Protein AF-A0A545U2F7-F1 (afdb_monomer_lite)

Radius of gyration: 35.13 Å; chains: 1; bounding box: 88×63×93 Å

Foldseek 3Di:
DDDDDPDPPVVVVVVVVVVVPPDDPDPPDDDDDPDPPDDDDDDDDDPDDDDDDDDDDDDDDDDDDDDDDDDDDDDPDDPPPPPDDPVRVVVVVVVVCVVVVLVVCCVPAVEDEPVRLVVLVVVLVVLVVVLVVLVVVQVVDPDRDPVSVVVSVVSVVSNVVSVVVSVVVVVCVVVVSYYYPPDDD

Organism: NCBI:txid2591009

Structure (mmCIF, N/CA/C/O backbone):
data_AF-A0A545U2F7-F1
#
_entry.id   AF-A0A545U2F7-F1
#
loop_
_atom_site.group_PDB
_atom_site.id
_atom_site.type_symbol
_atom_site.label_atom_id
_atom_site.label_alt_id
_atom_site.label_comp_id
_atom_site.label_asym_id
_atom_site.label_entity_id
_atom_site.label_seq_id
_atom_site.pdbx_PDB_ins_code
_atom_site.Cartn_x
_atom_site.Cartn_y
_atom_site.Cartn_z
_atom_site.occupancy
_atom_site.B_iso_or_equiv
_atom_site.auth_seq_id
_atom_site.auth_comp_id
_atom_site.auth_asym_id
_atom_site.auth_atom_id
_atom_site.pdbx_PDB_model_num
ATOM 1 N N . MET A 1 1 ? -18.295 43.039 35.539 1.00 46.03 1 MET A N 1
ATOM 2 C CA . MET A 1 1 ? -19.654 42.455 35.558 1.00 46.03 1 MET A CA 1
ATOM 3 C C . MET A 1 1 ? -20.269 42.624 34.179 1.00 46.03 1 MET A C 1
ATOM 5 O O . MET A 1 1 ? -20.512 43.750 33.770 1.00 46.03 1 MET A O 1
ATOM 9 N N . SER A 1 2 ? -20.468 41.530 33.448 1.00 42.94 2 SER A N 1
ATOM 10 C CA . SER A 1 2 ? -21.382 41.450 32.301 1.00 42.94 2 SER A CA 1
ATOM 11 C C . SER A 1 2 ? -21.862 40.001 32.222 1.00 42.94 2 SER A C 1
ATOM 13 O O . SER A 1 2 ? -21.061 39.094 32.008 1.00 42.94 2 SER A O 1
ATOM 15 N N . LEU A 1 3 ? -23.143 39.808 32.539 1.00 48.59 3 LEU A N 1
ATOM 16 C CA . LEU A 1 3 ? -23.887 38.553 32.440 1.00 48.59 3 LEU A CA 1
ATOM 17 C C . LEU A 1 3 ? -24.177 38.276 30.959 1.00 48.59 3 LEU A C 1
ATOM 19 O O . LEU A 1 3 ? -24.671 39.161 30.267 1.00 48.59 3 LEU A O 1
ATOM 23 N N . ILE A 1 4 ? -23.918 37.054 30.495 1.00 49.19 4 ILE A N 1
ATOM 24 C CA . ILE A 1 4 ? -24.448 36.539 29.227 1.00 49.19 4 ILE A CA 1
ATOM 25 C C . ILE A 1 4 ? -25.631 35.638 29.593 1.00 49.19 4 ILE A C 1
ATOM 27 O O . ILE A 1 4 ? -25.473 34.687 30.359 1.00 49.19 4 ILE A O 1
ATOM 31 N N . GLU A 1 5 ? -26.823 35.993 29.114 1.00 57.25 5 GLU A N 1
ATOM 32 C CA . GLU A 1 5 ? -28.083 35.323 29.443 1.00 57.25 5 GLU A CA 1
ATOM 33 C C . GLU A 1 5 ? -28.218 33.919 28.814 1.00 57.25 5 GLU A C 1
ATOM 35 O O . GLU A 1 5 ? -27.857 33.722 27.652 1.00 57.25 5 GLU A O 1
ATOM 40 N N . PRO A 1 6 ? -28.817 32.939 29.520 1.00 53.41 6 PRO A N 1
ATOM 41 C CA . PRO A 1 6 ? -29.020 31.573 29.032 1.00 53.41 6 PRO A CA 1
ATOM 42 C C . PRO A 1 6 ? -30.336 31.411 28.236 1.00 53.41 6 PRO A C 1
ATOM 44 O O . PRO A 1 6 ? -31.155 30.545 28.545 1.00 53.41 6 PRO A O 1
ATOM 47 N N . GLY A 1 7 ? -30.560 32.247 27.215 1.00 54.09 7 GLY A N 1
ATOM 48 C CA . GLY A 1 7 ? -31.805 32.257 26.425 1.00 54.09 7 GLY A CA 1
ATOM 49 C C . GLY A 1 7 ? -31.771 31.537 25.065 1.00 54.09 7 GLY A C 1
ATOM 50 O O . GLY A 1 7 ? -32.823 31.193 24.533 1.00 54.09 7 GLY A O 1
ATOM 51 N N . ASP A 1 8 ? -30.594 31.276 24.489 1.00 58.88 8 ASP A N 1
ATOM 52 C CA . ASP A 1 8 ? -30.484 31.072 23.028 1.00 58.88 8 ASP A CA 1
ATOM 53 C C . ASP A 1 8 ? -30.465 29.592 22.566 1.00 58.88 8 ASP A C 1
ATOM 55 O O . ASP A 1 8 ? -30.839 29.241 21.446 1.00 58.88 8 ASP A O 1
ATOM 59 N N . LEU A 1 9 ? -30.127 28.645 23.448 1.00 52.28 9 LEU A N 1
ATOM 60 C CA . LEU A 1 9 ? -29.943 27.244 23.029 1.00 52.28 9 LEU A CA 1
ATOM 61 C C . LEU A 1 9 ? -31.263 26.535 22.662 1.00 52.28 9 LEU A C 1
ATOM 63 O O . LEU A 1 9 ? -31.301 25.621 21.838 1.00 52.28 9 LEU A O 1
ATOM 67 N N . ASN A 1 10 ? -32.377 26.968 23.256 1.00 55.88 10 ASN A N 1
ATOM 68 C CA . ASN A 1 10 ? -33.683 26.341 23.045 1.00 55.88 10 ASN A CA 1
ATOM 69 C C . ASN A 1 10 ? -34.378 26.821 21.758 1.00 55.88 10 ASN A C 1
ATOM 71 O O . ASN A 1 10 ? -35.313 26.168 21.286 1.00 55.88 10 ASN A O 1
ATOM 75 N N . GLN A 1 11 ? -33.928 27.938 21.177 1.00 55.88 11 GLN A N 1
ATOM 76 C CA . GLN A 1 11 ? -34.474 28.475 19.931 1.00 55.88 11 GLN A CA 1
ATOM 77 C C . GLN A 1 11 ? -33.815 27.809 18.710 1.00 55.88 11 GLN A C 1
ATOM 79 O O . GLN A 1 11 ? -34.518 27.427 17.770 1.00 55.88 11 GLN A O 1
ATOM 84 N N . GLN A 1 12 ? -32.511 27.510 18.785 1.00 54.81 12 GLN A N 1
ATOM 85 C CA . GLN A 1 12 ? -31.786 26.749 17.753 1.00 54.81 12 GLN A CA 1
ATOM 86 C C . GLN A 1 12 ? -32.232 25.276 17.651 1.00 54.81 12 GLN A C 1
ATOM 88 O O . GLN A 1 12 ? -32.263 24.698 16.566 1.00 54.81 12 GLN A O 1
ATOM 93 N N . LEU A 1 13 ? -32.678 24.662 18.753 1.00 53.06 13 LEU A N 1
ATOM 94 C CA . LEU A 1 13 ? -33.212 23.291 18.725 1.00 53.06 13 LEU A CA 1
ATOM 95 C C . LEU 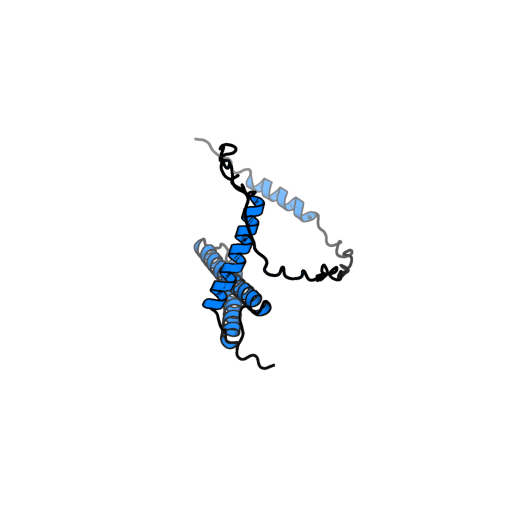A 1 13 ? -34.624 23.196 18.121 1.00 53.06 13 LEU A C 1
ATOM 97 O O . LEU A 1 13 ? -35.032 22.128 17.651 1.00 53.06 13 LEU A O 1
ATOM 101 N N . ARG A 1 14 ? -35.380 24.302 18.095 1.00 54.44 14 ARG A N 1
ATOM 102 C CA . ARG A 1 14 ? -36.703 24.350 17.450 1.00 54.44 14 ARG A CA 1
ATOM 103 C C . ARG A 1 14 ? -36.601 24.561 15.939 1.00 54.44 14 ARG A C 1
ATOM 105 O O . ARG A 1 14 ? -37.410 23.980 15.217 1.00 54.44 14 ARG A O 1
ATOM 112 N N . SER A 1 15 ? -35.597 25.293 15.449 1.00 55.06 15 SER A N 1
ATOM 113 C CA . SER A 1 15 ? -35.381 25.478 14.005 1.00 55.06 15 SER A CA 1
ATOM 114 C C . SER A 1 15 ? -34.921 24.186 13.315 1.00 55.06 15 SER A C 1
ATOM 116 O O . SER A 1 15 ? -35.469 23.835 12.268 1.00 55.06 15 SER A O 1
ATOM 118 N N . ALA A 1 16 ? -34.042 23.397 13.946 1.00 50.72 16 ALA A N 1
ATOM 119 C CA . ALA A 1 16 ? -33.573 22.111 13.409 1.00 50.72 16 ALA A CA 1
ATOM 120 C C . ALA A 1 16 ? -34.688 21.050 13.282 1.00 50.72 16 ALA A C 1
ATOM 122 O O . ALA A 1 16 ? -34.688 20.235 12.360 1.00 50.72 16 ALA A O 1
ATOM 123 N N . ARG A 1 17 ? -35.694 21.087 14.167 1.00 52.03 17 ARG A N 1
ATOM 124 C CA . ARG A 1 17 ? -36.859 20.184 14.103 1.00 52.03 17 ARG A CA 1
ATOM 125 C C . ARG A 1 17 ? -37.862 20.543 13.003 1.00 52.03 17 ARG A C 1
ATOM 127 O O . ARG A 1 17 ? -38.692 19.700 12.668 1.00 52.03 17 ARG A O 1
ATOM 134 N N . SER A 1 18 ? -37.795 21.751 12.440 1.00 47.56 18 SER A N 1
ATOM 135 C CA . SER A 1 18 ? -38.681 22.166 11.342 1.00 47.56 18 SER A CA 1
ATOM 136 C C . SER A 1 18 ? -38.221 21.653 9.972 1.00 47.56 18 SER A C 1
ATOM 138 O O . SER A 1 18 ? -39.062 21.350 9.132 1.00 47.56 18 SER A O 1
ATOM 140 N N . TRP A 1 19 ? -36.912 21.444 9.777 1.00 46.75 19 TRP A N 1
ATOM 141 C CA . TRP A 1 19 ? -36.352 20.916 8.524 1.00 46.75 19 TRP A CA 1
ATOM 142 C C . TRP A 1 19 ? -36.600 19.410 8.334 1.00 46.75 19 TRP A C 1
ATOM 144 O O . TRP A 1 19 ? -36.765 18.940 7.213 1.00 46.75 19 TRP A O 1
ATOM 154 N N . LEU A 1 20 ? -36.705 18.640 9.424 1.00 49.16 20 LEU A N 1
ATOM 155 C CA . LEU A 1 20 ? -36.850 17.177 9.367 1.00 49.16 20 LEU A CA 1
ATOM 156 C C . LEU A 1 20 ? -38.293 16.687 9.110 1.00 49.16 20 LEU A C 1
ATOM 158 O O . LEU A 1 20 ? -38.543 15.486 9.105 1.00 49.16 20 LEU A O 1
ATOM 162 N N . LYS A 1 21 ? -39.262 17.590 8.912 1.00 50.56 21 LYS A N 1
ATOM 163 C CA . LYS A 1 21 ? -40.661 17.229 8.610 1.00 50.56 21 LYS A CA 1
ATOM 164 C C . LYS A 1 21 ? -41.027 17.310 7.122 1.00 50.56 21 LYS A C 1
ATOM 166 O O . LYS A 1 21 ? -42.179 17.044 6.794 1.00 50.56 21 LYS A O 1
ATOM 171 N N . GLN A 1 22 ? -40.089 17.652 6.233 1.00 48.25 22 GLN A N 1
ATOM 172 C CA . GLN A 1 22 ? -40.388 17.889 4.811 1.00 48.25 22 GLN A CA 1
ATOM 173 C C . GLN A 1 22 ? -39.989 16.776 3.832 1.00 48.25 22 GLN A C 1
ATOM 175 O O . GLN A 1 22 ? -40.352 16.867 2.666 1.00 48.25 22 GLN A O 1
ATOM 180 N N . THR A 1 23 ? -39.342 15.692 4.264 1.00 50.28 23 THR A N 1
ATOM 181 C CA . THR A 1 23 ? -39.024 14.562 3.369 1.00 50.28 23 THR A CA 1
ATOM 182 C C . THR A 1 23 ? -39.769 13.307 3.809 1.00 50.28 23 THR A C 1
ATOM 184 O O . THR A 1 23 ? -39.232 12.448 4.509 1.00 50.28 23 THR A O 1
ATOM 187 N N . GLY A 1 24 ? -41.052 13.248 3.446 1.00 41.47 24 GLY A N 1
ATOM 188 C CA . GLY A 1 24 ? -41.851 12.023 3.496 1.00 41.47 24 GLY A CA 1
ATOM 189 C C . GLY A 1 24 ? -41.426 11.014 2.412 1.00 41.47 24 GLY A C 1
ATOM 190 O O . GLY A 1 24 ? -40.767 11.395 1.444 1.00 41.47 24 GLY A O 1
ATOM 191 N N . PRO A 1 25 ? -41.783 9.725 2.554 1.00 48.66 25 PRO A N 1
ATOM 192 C CA . PRO A 1 25 ? -41.311 8.653 1.684 1.00 48.66 25 PRO A CA 1
ATOM 193 C C . PRO A 1 25 ? -42.200 8.550 0.437 1.00 48.66 25 PRO A C 1
ATOM 195 O O . PRO A 1 25 ? -43.184 7.818 0.438 1.00 48.66 25 PRO A O 1
ATOM 198 N N . ALA A 1 26 ? -41.890 9.306 -0.616 1.00 44.78 26 ALA A N 1
ATOM 199 C CA . ALA A 1 26 ? -42.651 9.242 -1.869 1.00 44.78 26 ALA A CA 1
ATOM 200 C C . ALA A 1 26 ? -41.812 9.492 -3.134 1.00 44.78 26 ALA A C 1
ATOM 202 O O . ALA A 1 26 ? -42.365 9.909 -4.141 1.00 44.78 26 ALA A O 1
ATOM 203 N N . ASP A 1 27 ? -40.500 9.239 -3.108 1.00 39.53 27 ASP A N 1
ATOM 204 C CA . ASP A 1 27 ? -39.641 9.540 -4.266 1.00 39.53 27 ASP A CA 1
ATOM 205 C C . ASP A 1 27 ? -38.619 8.427 -4.556 1.00 39.53 27 ASP A C 1
ATOM 207 O O . ASP A 1 27 ? -37.410 8.633 -4.651 1.00 39.53 27 ASP A O 1
ATOM 211 N N . LEU A 1 28 ? -39.118 7.188 -4.625 1.00 47.31 28 LEU A N 1
ATOM 212 C CA . LEU A 1 28 ? -38.338 6.000 -5.003 1.00 47.31 28 LEU A CA 1
ATOM 213 C C . LEU A 1 28 ? -38.511 5.598 -6.476 1.00 47.31 28 LEU A C 1
ATOM 215 O O . LEU A 1 28 ? -38.054 4.527 -6.867 1.00 47.31 28 LEU A O 1
ATOM 219 N N . GLU A 1 29 ? -39.118 6.435 -7.317 1.00 46.19 29 GLU A N 1
ATOM 220 C CA . GLU A 1 29 ? -39.484 6.028 -8.675 1.00 46.19 29 GLU A CA 1
ATOM 221 C C . GLU A 1 29 ? -39.194 7.118 -9.714 1.00 46.19 29 GLU A C 1
ATOM 223 O O . GLU A 1 29 ? -40.098 7.755 -10.230 1.00 46.19 29 GLU A O 1
ATOM 228 N N . ALA A 1 30 ? -37.908 7.340 -10.013 1.00 48.78 30 ALA A N 1
ATOM 229 C CA . ALA A 1 30 ? -37.419 7.805 -11.321 1.00 48.78 30 ALA A CA 1
ATOM 230 C C . ALA A 1 30 ? -35.893 7.994 -11.285 1.00 48.78 30 ALA A C 1
ATOM 232 O O . ALA A 1 30 ? -35.376 9.106 -11.178 1.00 48.78 30 ALA A O 1
ATOM 233 N N . ARG A 1 31 ? -35.130 6.906 -11.417 1.00 41.16 31 ARG A N 1
ATOM 234 C CA . ARG A 1 31 ? -33.744 7.006 -11.897 1.00 41.16 31 ARG A CA 1
ATOM 235 C C . ARG A 1 31 ? -33.634 6.253 -13.222 1.00 41.16 31 ARG A C 1
ATOM 237 O O . ARG A 1 31 ? -33.878 5.048 -13.228 1.00 41.16 31 ARG A O 1
ATOM 244 N N . PRO A 1 32 ? -33.311 6.928 -14.341 1.00 50.19 32 PRO A N 1
ATOM 245 C CA . PRO A 1 32 ? -33.114 6.248 -15.614 1.00 50.19 32 PRO A CA 1
ATOM 246 C C . PRO A 1 32 ? -31.892 5.319 -15.525 1.00 50.19 32 PRO A C 1
ATOM 248 O O . PRO A 1 32 ? -30.931 5.646 -14.819 1.00 50.19 32 PRO A O 1
ATOM 251 N N . PRO A 1 33 ? -31.887 4.169 -16.225 1.00 48.03 33 PRO A N 1
ATOM 252 C CA . PRO A 1 33 ? -30.705 3.325 -16.275 1.00 48.03 33 PRO A CA 1
ATOM 253 C C . PRO A 1 33 ? -29.587 4.082 -16.997 1.00 48.03 33 PRO A C 1
ATOM 255 O O . PRO A 1 33 ? -29.762 4.540 -18.127 1.00 48.03 33 PRO A O 1
ATOM 258 N N . LEU A 1 34 ? -28.430 4.209 -16.345 1.00 41.66 34 LEU A N 1
ATOM 259 C CA . LEU A 1 34 ? -27.203 4.663 -16.992 1.00 41.66 34 LEU A CA 1
ATOM 260 C C . LEU A 1 34 ? -26.843 3.646 -18.082 1.00 41.66 34 LEU A C 1
ATOM 262 O O . LEU A 1 34 ? -26.337 2.561 -17.795 1.00 41.66 34 LEU A O 1
ATOM 266 N N . LYS A 1 35 ? -27.138 3.993 -19.338 1.00 44.22 35 LYS A N 1
ATOM 267 C CA . LYS A 1 35 ? -26.531 3.370 -20.514 1.00 44.22 35 LYS A CA 1
ATOM 268 C C . LYS A 1 35 ? -25.031 3.625 -20.432 1.00 44.22 35 LYS A C 1
ATOM 270 O O . LYS A 1 35 ? -24.581 4.758 -20.569 1.00 44.22 35 LYS A O 1
ATOM 275 N N . LEU A 1 36 ? -24.276 2.567 -20.163 1.00 45.00 36 LEU A N 1
ATOM 276 C CA . LEU A 1 36 ? -22.832 2.550 -20.325 1.00 45.00 36 LEU A CA 1
ATOM 277 C C . LEU A 1 36 ? -22.562 2.429 -21.832 1.00 45.00 36 LEU A C 1
ATOM 279 O O . LEU A 1 36 ? -22.463 1.329 -22.372 1.00 45.00 36 LEU A O 1
ATOM 283 N N . GLU A 1 37 ? -22.567 3.563 -22.528 1.00 39.00 37 GLU A N 1
ATOM 284 C CA . GLU A 1 37 ? -22.113 3.643 -23.914 1.00 39.00 37 GLU A CA 1
ATOM 285 C C . GLU A 1 37 ? -20.583 3.592 -23.881 1.00 39.00 37 GLU A C 1
ATOM 287 O O . GLU A 1 37 ? -19.915 4.510 -23.411 1.00 39.00 37 GLU A O 1
ATOM 292 N N . ILE A 1 38 ? -20.037 2.432 -24.241 1.00 48.38 38 ILE A N 1
ATOM 293 C CA . ILE A 1 38 ? -18.601 2.210 -24.366 1.00 48.38 38 ILE A CA 1
ATOM 294 C C . ILE A 1 38 ? -18.213 2.737 -25.745 1.00 48.38 38 ILE A C 1
ATOM 296 O O . ILE A 1 38 ? -18.415 2.051 -26.747 1.00 48.38 38 ILE A O 1
ATOM 300 N N . ASP A 1 39 ? -17.670 3.950 -25.796 1.00 43.62 39 ASP A N 1
ATOM 301 C CA . ASP A 1 39 ? -17.008 4.448 -26.998 1.00 43.62 39 ASP A CA 1
ATOM 302 C C . ASP A 1 39 ? -15.751 3.600 -27.285 1.00 43.62 39 ASP A C 1
ATOM 304 O O . ASP A 1 39 ? -14.925 3.395 -26.384 1.00 43.62 39 ASP A O 1
ATOM 308 N N . PRO A 1 40 ? -15.556 3.091 -28.516 1.00 56.06 40 PRO A N 1
ATOM 309 C CA . PRO A 1 40 ? -14.298 2.464 -28.898 1.00 56.06 40 PRO A CA 1
ATOM 310 C C . PRO A 1 40 ? -13.186 3.526 -29.003 1.00 56.06 40 PRO A C 1
ATOM 312 O O . PRO A 1 40 ? -1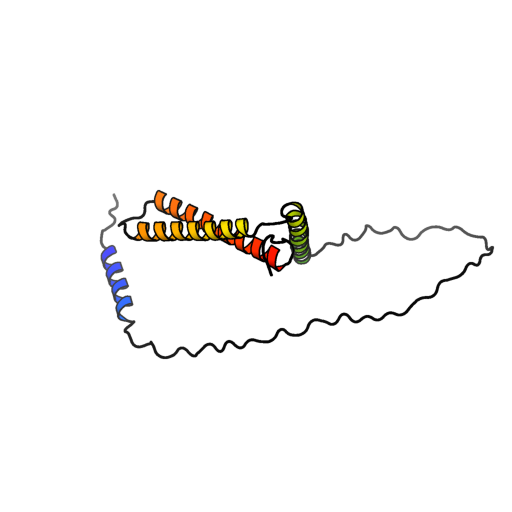3.439 4.640 -29.473 1.00 56.06 40 PRO A O 1
ATOM 315 N N . PRO A 1 41 ? -11.934 3.211 -28.616 1.00 49.19 41 PRO A N 1
ATOM 316 C CA . PRO A 1 41 ? -10.837 4.160 -28.733 1.00 49.19 41 PRO A CA 1
ATOM 317 C C . PRO A 1 41 ? -10.590 4.510 -30.203 1.00 49.19 41 PRO A C 1
ATOM 319 O O . PRO A 1 41 ? -10.316 3.648 -31.041 1.00 49.19 41 PRO A O 1
ATOM 322 N N . SER A 1 42 ? -10.693 5.806 -30.498 1.00 47.31 42 SER A N 1
ATOM 323 C CA . SER A 1 42 ? -10.321 6.384 -31.784 1.00 47.31 42 SER A CA 1
ATOM 324 C C . SER A 1 42 ? -8.840 6.153 -32.087 1.00 47.31 42 SER A C 1
ATOM 326 O O . SER A 1 42 ? -7.984 6.150 -31.205 1.00 47.31 42 SER A O 1
ATOM 328 N N . ALA A 1 43 ? -8.594 5.930 -33.373 1.00 42.84 43 ALA A N 1
ATOM 329 C CA . ALA A 1 43 ? -7.379 5.444 -33.999 1.00 42.84 43 ALA A CA 1
ATOM 330 C C . ALA A 1 43 ? -6.062 6.132 -33.583 1.00 42.84 43 ALA A C 1
ATOM 332 O O . ALA A 1 43 ? -5.967 7.350 -33.444 1.00 42.84 43 ALA A O 1
ATOM 333 N N . LEU A 1 44 ? -5.018 5.303 -33.506 1.00 47.50 44 LEU A N 1
ATOM 334 C CA . LEU A 1 44 ? -3.602 5.672 -33.466 1.00 47.50 44 LEU A CA 1
ATOM 335 C C . LEU A 1 44 ? -3.202 6.474 -34.723 1.00 47.50 44 LEU A C 1
ATOM 337 O O . LEU A 1 44 ? -3.588 6.087 -35.831 1.00 47.50 44 LEU A O 1
ATOM 341 N N . PRO A 1 45 ? -2.362 7.521 -34.617 1.00 43.38 45 PRO A N 1
ATOM 342 C CA . PRO A 1 45 ? -1.717 8.090 -35.790 1.00 43.38 45 PRO A CA 1
ATOM 343 C C . PRO A 1 45 ? -0.698 7.094 -36.369 1.00 43.38 45 PRO A C 1
ATOM 345 O O . PRO A 1 45 ? 0.188 6.583 -35.687 1.00 43.38 45 PRO A O 1
ATOM 348 N N . THR A 1 46 ? -0.864 6.820 -37.661 1.00 35.75 46 THR A N 1
ATOM 349 C CA . THR A 1 46 ? -0.024 5.955 -38.495 1.00 35.75 46 THR A CA 1
ATOM 350 C C . THR A 1 46 ? 1.393 6.523 -38.640 1.00 35.75 46 THR A C 1
ATOM 352 O O . THR A 1 46 ? 1.577 7.636 -39.130 1.00 35.75 46 THR A O 1
ATOM 355 N N . LEU A 1 47 ? 2.400 5.725 -38.270 1.00 43.44 47 LEU A N 1
ATOM 356 C CA . LEU A 1 47 ? 3.810 5.907 -38.631 1.00 43.44 47 LEU A CA 1
ATOM 357 C C . LEU A 1 47 ? 3.976 5.636 -40.134 1.00 43.44 47 LEU A C 1
ATOM 359 O O . LEU A 1 47 ? 4.156 4.494 -40.553 1.00 43.44 47 LEU A O 1
ATOM 363 N N . ASN A 1 48 ? 3.905 6.684 -40.956 1.00 38.78 48 ASN A N 1
ATOM 364 C CA . ASN A 1 48 ? 4.235 6.572 -42.373 1.00 38.78 48 ASN A CA 1
ATOM 365 C C . ASN A 1 48 ? 5.744 6.721 -42.589 1.00 38.78 48 ASN A C 1
ATOM 367 O O . ASN A 1 48 ? 6.313 7.807 -42.487 1.00 38.78 48 ASN A O 1
ATOM 371 N N . GLN A 1 49 ? 6.361 5.593 -42.937 1.00 45.19 49 GLN A N 1
ATOM 372 C CA . GLN A 1 49 ? 7.624 5.528 -43.658 1.00 45.19 49 GLN A CA 1
ATOM 373 C C . GLN A 1 49 ? 7.498 6.250 -45.006 1.00 45.19 49 GLN A C 1
ATOM 375 O O . GLN A 1 49 ? 6.599 5.958 -45.792 1.00 45.19 49 GLN A O 1
ATOM 380 N N . ALA A 1 50 ? 8.470 7.100 -45.324 1.00 37.34 50 ALA A N 1
ATOM 381 C CA . ALA A 1 50 ? 8.845 7.390 -46.702 1.00 37.34 50 ALA A CA 1
ATOM 382 C C . ALA A 1 50 ? 10.373 7.434 -46.776 1.00 37.34 50 ALA A C 1
ATOM 384 O O . ALA A 1 50 ? 11.022 8.422 -46.448 1.00 37.34 50 ALA A O 1
ATOM 385 N N . ASN A 1 51 ? 10.930 6.296 -47.172 1.00 40.22 51 ASN A N 1
ATOM 386 C CA . ASN A 1 51 ? 12.333 6.093 -47.479 1.00 40.22 51 ASN A CA 1
ATOM 387 C C . ASN A 1 51 ? 12.589 6.588 -48.917 1.00 40.22 51 ASN A C 1
ATOM 389 O O . ASN A 1 51 ? 11.853 6.195 -49.825 1.00 40.22 51 ASN A O 1
ATOM 393 N N . LYS A 1 52 ? 13.634 7.390 -49.160 1.00 37.09 52 LYS A N 1
ATOM 394 C CA . LYS A 1 52 ? 14.300 7.439 -50.476 1.00 37.09 52 LYS A CA 1
ATOM 395 C C . LYS A 1 52 ? 15.795 7.779 -50.322 1.00 37.09 52 LYS A C 1
ATOM 397 O O . LYS A 1 52 ? 16.122 8.673 -49.546 1.00 37.09 52 LYS A O 1
ATOM 402 N N . PRO A 1 53 ? 16.692 7.062 -51.028 1.00 41.66 53 PRO A N 1
ATOM 403 C CA . PRO A 1 53 ? 18.125 7.020 -50.736 1.00 41.66 53 PRO A CA 1
ATOM 404 C C . PRO A 1 53 ? 18.909 8.134 -51.446 1.00 41.66 53 PRO A C 1
ATOM 406 O O . PRO A 1 53 ? 18.628 8.455 -52.601 1.00 41.66 53 PRO A O 1
ATOM 409 N N . GLN A 1 54 ? 19.930 8.680 -50.780 1.00 43.69 54 GLN A N 1
ATOM 410 C CA . GLN A 1 54 ? 20.883 9.629 -51.368 1.00 43.69 54 GLN A CA 1
ATOM 411 C C . GLN A 1 54 ? 22.215 8.919 -51.701 1.00 43.69 54 GLN A C 1
ATOM 413 O O . GLN A 1 54 ? 22.754 8.231 -50.832 1.00 43.69 54 GLN A O 1
ATOM 418 N N . PRO A 1 55 ? 22.745 9.049 -52.934 1.00 42.41 55 PRO A N 1
ATOM 419 C CA . PRO A 1 55 ? 23.993 8.414 -53.356 1.00 42.41 55 PRO A CA 1
ATOM 420 C C . PRO A 1 55 ? 25.240 9.192 -52.901 1.00 42.41 55 PRO A C 1
ATOM 422 O O . PRO A 1 55 ? 25.212 10.410 -52.726 1.00 42.41 55 PRO A O 1
ATOM 425 N N . ALA A 1 56 ? 26.338 8.452 -52.734 1.00 48.78 56 ALA A N 1
ATOM 426 C CA . ALA A 1 56 ? 27.660 8.929 -52.335 1.00 48.78 56 ALA A CA 1
ATOM 427 C C . ALA A 1 56 ? 28.290 9.912 -53.347 1.00 48.78 56 ALA A C 1
ATOM 429 O O . ALA A 1 56 ? 28.128 9.716 -54.553 1.00 48.78 56 ALA A O 1
ATOM 430 N N . PRO A 1 57 ? 29.085 10.901 -52.897 1.00 43.62 57 PRO A N 1
ATOM 431 C CA . PRO A 1 57 ? 30.022 11.610 -53.754 1.00 43.62 57 PRO A CA 1
ATOM 432 C C . PRO A 1 57 ? 31.428 11.001 -53.664 1.00 43.62 57 PRO A C 1
ATOM 434 O O . PRO A 1 57 ? 32.021 10.880 -52.593 1.00 43.62 57 PRO A O 1
ATOM 437 N N . SER A 1 58 ? 31.919 10.620 -54.837 1.00 41.06 58 SER A N 1
ATOM 438 C CA . SER A 1 58 ? 33.247 10.115 -55.169 1.00 41.06 58 SER A CA 1
ATOM 439 C C . SER A 1 58 ? 34.350 11.175 -55.090 1.00 41.06 58 SER A C 1
ATOM 441 O O . SER A 1 58 ? 34.118 12.354 -55.358 1.00 41.06 58 SER A O 1
ATOM 443 N N . ASP A 1 59 ? 35.556 10.690 -54.793 1.00 44.81 59 ASP A N 1
ATOM 444 C CA . ASP A 1 59 ? 36.848 11.374 -54.833 1.00 44.81 59 ASP A CA 1
ATOM 445 C C . ASP A 1 59 ? 37.099 12.198 -56.107 1.00 44.81 59 ASP A C 1
ATOM 447 O O . ASP A 1 59 ? 36.825 11.758 -57.225 1.00 44.81 59 ASP A O 1
ATOM 451 N N . GLY A 1 60 ? 37.715 13.371 -55.929 1.00 33.16 60 GLY A N 1
ATOM 452 C CA . GLY A 1 60 ? 38.248 14.181 -57.024 1.00 33.16 60 GLY A CA 1
ATOM 453 C C . GLY A 1 60 ? 38.758 15.558 -56.583 1.00 33.16 60 GLY A C 1
ATOM 454 O O . GLY A 1 60 ? 38.018 16.535 -56.598 1.00 33.16 60 GLY A O 1
ATOM 455 N N . LEU A 1 61 ? 40.043 15.649 -56.228 1.00 38.62 61 LEU A N 1
ATOM 456 C CA . LEU A 1 61 ? 40.865 16.866 -56.387 1.00 38.62 61 LEU A CA 1
ATOM 457 C C . LEU A 1 61 ? 41.407 16.899 -57.842 1.00 38.62 61 LEU A C 1
ATOM 459 O O . LEU A 1 61 ? 41.524 15.809 -58.408 1.00 38.62 61 LEU A O 1
ATOM 463 N N . PRO A 1 62 ? 41.803 18.054 -58.450 1.00 46.19 62 PRO A N 1
ATOM 464 C CA . PRO A 1 62 ? 42.678 19.055 -57.817 1.00 46.19 62 PRO A CA 1
ATOM 465 C C . PRO A 1 62 ? 42.562 20.555 -58.225 1.00 46.19 62 PRO A C 1
ATOM 467 O O . PRO A 1 62 ? 42.007 20.934 -59.245 1.00 46.19 62 PRO A O 1
ATOM 470 N N . GLN A 1 63 ? 43.246 21.362 -57.397 1.00 39.66 63 GLN A N 1
ATOM 471 C CA . GLN A 1 63 ? 44.088 22.549 -57.667 1.00 39.66 63 GLN A CA 1
ATOM 472 C C . GLN A 1 63 ? 43.550 23.937 -58.107 1.00 39.66 63 GLN A C 1
ATOM 474 O O . GLN A 1 63 ? 43.096 24.154 -59.220 1.00 39.66 63 GLN A O 1
ATOM 479 N N . SER A 1 64 ? 43.965 24.900 -57.263 1.00 37.66 64 SER A N 1
ATOM 480 C CA . SER A 1 64 ? 44.611 26.199 -57.552 1.00 37.66 64 SER A CA 1
ATOM 481 C C . SER A 1 64 ? 43.743 27.432 -57.842 1.00 37.66 64 SER A C 1
ATOM 483 O O . SER A 1 64 ? 42.991 27.491 -58.805 1.00 37.66 64 SER A O 1
ATOM 485 N N . GLY A 1 65 ? 43.939 28.476 -57.025 1.00 34.59 65 GLY A N 1
ATOM 486 C CA . GLY A 1 65 ? 43.350 29.803 -57.217 1.00 34.59 65 GLY A CA 1
ATOM 487 C C . GLY A 1 65 ? 43.511 30.703 -55.991 1.00 34.59 65 GLY A C 1
ATOM 488 O O . GLY A 1 65 ? 42.637 30.792 -55.141 1.00 34.59 65 GLY A O 1
ATOM 489 N N . GLN A 1 66 ? 44.671 31.336 -55.886 1.00 39.72 66 GLN A N 1
ATOM 490 C CA . GLN A 1 66 ? 45.113 32.251 -54.835 1.00 39.72 66 GLN A CA 1
ATOM 491 C C . GLN A 1 66 ? 44.357 33.600 -54.905 1.00 39.72 66 GLN A C 1
ATOM 493 O O . GLN A 1 66 ? 44.297 34.169 -55.992 1.00 39.72 66 GLN A O 1
ATOM 498 N N . LYS A 1 67 ? 43.893 34.144 -53.764 1.00 36.38 67 LYS A N 1
ATOM 499 C CA . LYS A 1 67 ? 44.159 35.517 -53.251 1.00 36.38 67 LYS A CA 1
ATOM 500 C C . LYS A 1 67 ? 43.020 36.141 -52.420 1.00 36.38 67 LYS A C 1
ATOM 502 O O . LYS A 1 67 ? 41.840 35.956 -52.675 1.00 36.38 67 LYS A O 1
ATOM 507 N N . ASP A 1 68 ? 43.491 36.950 -51.469 1.00 44.50 68 ASP A N 1
ATOM 508 C CA . ASP A 1 68 ? 42.847 38.071 -50.776 1.00 44.50 68 ASP A CA 1
ATOM 509 C C . ASP A 1 68 ? 42.025 37.803 -49.505 1.00 44.50 68 ASP A C 1
ATOM 511 O O . ASP A 1 68 ? 40.812 37.618 -49.479 1.00 44.50 68 ASP A O 1
ATOM 515 N N . ILE A 1 69 ? 42.751 37.926 -48.391 1.00 47.81 69 ILE A N 1
ATOM 516 C CA . ILE A 1 69 ? 42.235 38.175 -47.049 1.00 47.81 69 ILE A CA 1
ATOM 517 C C . ILE A 1 69 ? 41.772 39.639 -46.976 1.00 47.81 69 ILE A C 1
ATOM 519 O O . ILE A 1 69 ? 42.585 40.559 -47.087 1.00 47.81 69 ILE A O 1
ATOM 523 N N . LYS A 1 70 ? 40.491 39.871 -46.665 1.00 42.03 70 LYS A N 1
ATOM 524 C CA . LYS A 1 70 ? 40.053 41.085 -45.956 1.00 42.03 70 LYS A CA 1
ATOM 525 C C . LYS A 1 70 ? 38.940 40.754 -44.947 1.00 42.03 70 LY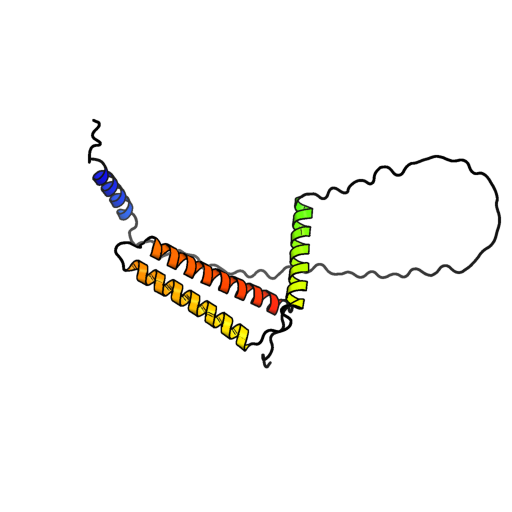S A C 1
ATOM 527 O O . LYS A 1 70 ? 37.991 40.064 -45.308 1.00 42.03 70 LYS A O 1
ATOM 532 N N . PRO A 1 71 ? 39.049 41.206 -43.681 1.00 50.38 71 PRO A N 1
ATOM 533 C CA . PRO A 1 71 ? 38.213 40.725 -42.584 1.00 50.38 71 PRO A CA 1
ATOM 534 C C . PRO A 1 71 ? 36.994 41.622 -42.295 1.00 50.38 71 PRO A C 1
ATOM 536 O O . PRO A 1 71 ? 36.984 42.806 -42.627 1.00 50.38 71 PRO A O 1
ATOM 539 N N . LYS A 1 72 ? 36.065 41.046 -41.513 1.00 48.00 72 LYS A N 1
ATOM 540 C CA . LYS A 1 72 ? 34.969 41.639 -40.706 1.00 48.00 72 LYS A CA 1
ATOM 541 C C . LYS A 1 72 ? 33.559 41.675 -41.313 1.00 48.00 72 LYS A C 1
ATOM 543 O O . LYS A 1 72 ? 33.182 42.626 -41.989 1.00 48.00 72 LYS A O 1
ATOM 548 N N . LYS A 1 73 ? 32.750 40.704 -40.868 1.00 49.38 73 LYS A N 1
ATOM 549 C CA . LYS A 1 73 ? 31.374 40.774 -40.304 1.00 49.38 73 LYS A CA 1
ATOM 550 C C . LYS A 1 73 ? 30.958 39.305 -40.070 1.00 49.38 73 LYS A C 1
ATOM 552 O O . LYS A 1 73 ? 31.229 38.487 -40.927 1.00 49.38 73 LYS A O 1
ATOM 557 N N . ALA A 1 74 ? 30.379 38.838 -38.974 1.00 46.78 74 ALA A N 1
ATOM 558 C CA . ALA A 1 74 ? 29.809 39.452 -37.795 1.00 46.78 74 ALA A CA 1
ATOM 559 C C . ALA A 1 74 ? 30.093 38.534 -36.590 1.00 46.78 74 ALA A C 1
ATOM 561 O O . ALA A 1 74 ? 30.210 37.319 -36.714 1.00 46.78 74 ALA A O 1
ATOM 562 N N . ARG A 1 75 ? 30.218 39.152 -35.422 1.00 52.12 75 ARG A N 1
ATOM 563 C CA . ARG A 1 75 ? 30.241 38.520 -34.101 1.00 52.12 75 ARG A CA 1
ATOM 564 C C . ARG A 1 75 ? 29.028 37.572 -33.980 1.00 52.12 75 ARG A C 1
ATOM 566 O O . ARG A 1 75 ? 27.929 38.042 -34.283 1.00 52.12 75 ARG A O 1
ATOM 573 N N . PRO A 1 76 ? 29.158 36.305 -33.537 1.00 51.38 76 PRO A N 1
ATOM 574 C CA . PRO A 1 76 ? 27.996 35.568 -33.061 1.00 51.38 76 PRO A CA 1
ATOM 575 C C . PRO A 1 76 ? 27.419 36.398 -31.916 1.00 51.38 76 PRO A C 1
ATOM 577 O O . PRO A 1 76 ? 28.119 36.700 -30.945 1.00 51.38 76 PRO A O 1
ATOM 580 N N . GLY A 1 77 ? 26.188 36.879 -32.081 1.00 52.16 77 GLY A N 1
ATOM 581 C CA . GLY A 1 77 ? 25.457 37.487 -30.977 1.00 52.16 77 GLY A CA 1
ATOM 582 C C . GLY A 1 77 ? 25.388 36.498 -29.808 1.00 52.16 77 GLY A C 1
ATOM 583 O O . GLY A 1 77 ? 25.522 35.292 -30.034 1.00 52.16 77 GLY A O 1
ATOM 584 N N . PRO A 1 78 ? 25.215 36.985 -28.568 1.00 51.72 78 PRO A N 1
ATOM 585 C CA . PRO A 1 78 ? 25.041 36.104 -27.421 1.00 51.72 78 PRO A CA 1
ATOM 586 C C . PRO A 1 78 ? 23.935 35.106 -27.761 1.00 51.72 78 PRO A C 1
ATOM 588 O O . PRO A 1 78 ? 22.870 35.510 -28.236 1.00 51.72 78 PRO A O 1
ATOM 591 N N . GLY A 1 79 ? 24.244 33.814 -27.615 1.00 51.97 79 GLY A N 1
ATOM 592 C CA . GLY A 1 79 ? 23.305 32.733 -27.876 1.00 51.97 79 GLY A CA 1
ATOM 593 C C . GLY A 1 79 ? 21.975 33.086 -27.234 1.00 51.97 79 GLY A C 1
ATOM 594 O O . GLY A 1 79 ? 21.932 33.452 -26.059 1.00 51.97 79 GLY A O 1
ATOM 595 N N . LYS A 1 80 ? 20.907 33.075 -28.035 1.00 53.72 80 LYS A N 1
ATOM 596 C CA . LYS A 1 80 ? 19.555 33.234 -27.515 1.00 53.72 80 LYS A CA 1
ATOM 597 C C . LYS A 1 80 ? 19.390 32.124 -26.487 1.00 53.72 80 LYS A C 1
ATOM 599 O O . LYS A 1 80 ? 19.348 30.960 -26.864 1.00 53.72 80 LYS A O 1
ATOM 604 N N . SER A 1 81 ? 19.394 32.491 -25.208 1.00 62.44 81 SER A N 1
ATOM 605 C CA . SER A 1 81 ? 18.934 31.610 -24.147 1.00 62.44 81 SER A CA 1
ATOM 606 C C . SER A 1 81 ? 17.522 31.218 -24.544 1.00 62.44 81 SER A C 1
ATOM 608 O O . SER A 1 81 ? 16.642 32.078 -24.623 1.00 62.44 81 SER A O 1
ATOM 610 N N . GLU A 1 82 ? 17.344 29.963 -24.939 1.00 67.62 82 GLU A N 1
ATOM 611 C CA . GLU A 1 82 ? 16.045 29.422 -25.291 1.00 67.62 82 GLU A CA 1
ATOM 612 C C . GLU A 1 82 ? 15.273 29.275 -23.978 1.00 67.62 82 GLU A C 1
ATOM 614 O O . GLU A 1 82 ? 15.319 28.260 -23.292 1.00 67.62 82 GLU A O 1
ATOM 619 N N . THR A 1 83 ? 14.656 30.374 -23.546 1.00 74.06 83 THR A N 1
ATOM 620 C CA . THR A 1 83 ? 13.773 30.397 -22.385 1.00 74.06 83 THR A CA 1
ATOM 621 C C . THR A 1 83 ? 12.563 29.526 -22.689 1.00 74.06 83 THR A C 1
ATOM 623 O O . THR A 1 83 ? 11.669 29.931 -23.432 1.00 74.06 83 THR A O 1
ATOM 626 N N . VAL A 1 84 ? 12.560 28.321 -22.124 1.00 79.31 84 VAL A N 1
ATOM 627 C CA . VAL A 1 84 ? 11.433 27.387 -22.159 1.00 79.31 84 VAL A CA 1
ATOM 628 C C . VAL A 1 84 ? 10.289 27.971 -21.326 1.00 79.31 84 VAL A C 1
ATOM 630 O O . VAL A 1 84 ? 10.505 28.481 -20.225 1.00 79.31 84 VAL A O 1
ATOM 633 N N . ALA A 1 85 ? 9.060 27.922 -21.845 1.00 89.75 85 ALA A N 1
ATOM 634 C CA . ALA A 1 85 ? 7.890 28.356 -21.086 1.00 89.75 85 ALA A CA 1
ATOM 635 C C . ALA A 1 85 ? 7.695 27.462 -19.848 1.00 89.75 85 ALA A C 1
ATOM 637 O O . ALA A 1 85 ? 7.871 26.248 -19.931 1.00 89.75 85 ALA A O 1
ATOM 638 N N . ALA A 1 86 ? 7.271 28.033 -18.715 1.00 88.06 86 ALA A N 1
ATOM 639 C CA . ALA A 1 86 ? 7.149 27.303 -17.446 1.00 88.06 86 ALA A CA 1
ATOM 640 C C . ALA A 1 86 ? 6.338 25.998 -17.567 1.00 88.06 86 ALA A C 1
ATOM 642 O O . ALA A 1 86 ? 6.783 24.954 -17.109 1.00 88.06 86 ALA A O 1
ATOM 643 N N . GLY A 1 87 ? 5.201 26.026 -18.271 1.00 91.38 87 GLY A N 1
ATOM 644 C CA . GLY A 1 87 ? 4.377 24.829 -18.481 1.00 91.38 87 GLY A CA 1
ATOM 645 C C . GLY A 1 87 ? 4.972 23.789 -19.440 1.00 91.38 87 GLY A C 1
ATOM 646 O O . GLY A 1 87 ? 4.519 22.650 -19.449 1.00 91.38 87 GLY A O 1
ATOM 647 N N . GLN A 1 88 ? 5.960 24.150 -20.264 1.00 90.69 88 GLN A N 1
ATOM 648 C CA . GLN A 1 88 ? 6.721 23.185 -21.065 1.00 90.69 88 GLN A CA 1
ATOM 649 C C . GLN A 1 88 ? 7.817 22.538 -20.215 1.00 90.69 88 GLN A C 1
ATOM 651 O O . GLN A 1 88 ? 8.013 21.331 -20.298 1.00 90.69 88 GLN A O 1
ATOM 656 N N . TYR A 1 89 ? 8.481 23.321 -19.364 1.00 92.25 89 TYR A N 1
ATOM 657 C CA . TYR A 1 89 ? 9.473 22.798 -18.430 1.00 92.25 89 TYR A CA 1
ATOM 658 C C . TYR A 1 89 ? 8.849 21.862 -17.385 1.00 92.25 89 TYR A C 1
ATOM 660 O O . TYR A 1 89 ? 9.424 20.823 -17.090 1.00 92.25 89 TYR A O 1
ATOM 668 N N . ASP A 1 90 ? 7.645 22.170 -16.899 1.00 94.31 90 ASP A N 1
ATOM 669 C CA . ASP A 1 90 ? 6.894 21.307 -15.977 1.00 94.31 90 ASP A CA 1
ATOM 670 C C . ASP A 1 90 ? 6.609 19.921 -16.586 1.00 94.31 90 ASP A C 1
ATOM 672 O O . ASP A 1 90 ? 6.923 18.895 -15.991 1.00 94.31 90 ASP A O 1
ATOM 676 N N . ARG A 1 91 ? 6.159 19.871 -17.849 1.00 93.25 91 ARG A N 1
ATOM 677 C CA . ARG A 1 91 ? 5.994 18.597 -18.576 1.00 93.25 91 ARG A CA 1
ATOM 678 C C . ARG A 1 91 ? 7.313 17.852 -18.757 1.00 93.25 91 ARG A C 1
ATOM 680 O O . ARG A 1 91 ? 7.344 16.635 -18.621 1.00 93.25 91 ARG A O 1
ATOM 687 N N . MET A 1 92 ? 8.402 18.572 -19.044 1.00 92.94 92 MET A N 1
ATOM 688 C CA . MET A 1 92 ? 9.731 17.960 -19.120 1.00 92.94 92 MET A CA 1
ATOM 689 C C . MET A 1 92 ? 10.160 17.381 -17.768 1.00 92.94 92 MET A C 1
ATOM 691 O O . MET A 1 92 ? 10.779 16.322 -17.744 1.00 92.94 92 MET A O 1
ATOM 695 N N . ILE A 1 93 ? 9.829 18.037 -16.650 1.00 94.81 93 ILE A N 1
ATOM 696 C CA . ILE A 1 93 ? 10.065 17.497 -15.306 1.00 94.81 93 ILE A CA 1
ATOM 697 C C . ILE A 1 93 ? 9.252 16.221 -15.096 1.00 94.81 93 ILE A C 1
ATOM 699 O O . ILE A 1 93 ? 9.822 15.228 -14.654 1.00 94.81 93 ILE A O 1
ATOM 703 N N . GLU A 1 94 ? 7.964 16.204 -15.442 1.00 93.56 94 GLU A N 1
ATOM 704 C CA . GLU A 1 94 ? 7.146 14.988 -15.342 1.00 93.56 94 GLU A CA 1
ATOM 705 C C . GLU A 1 94 ? 7.728 13.832 -16.168 1.00 93.56 94 GLU A C 1
ATOM 707 O O . GLU A 1 94 ? 7.794 12.701 -15.686 1.00 93.56 94 GLU A O 1
ATOM 712 N N . ASP A 1 95 ? 8.183 14.109 -17.393 1.00 91.69 95 ASP A N 1
ATOM 713 C CA . ASP A 1 95 ? 8.854 13.125 -18.247 1.00 91.69 95 ASP A CA 1
ATOM 714 C C . ASP A 1 95 ? 10.162 12.622 -17.624 1.00 91.69 95 ASP A C 1
ATOM 716 O O . ASP A 1 95 ? 10.402 11.414 -17.592 1.00 91.69 95 ASP A O 1
ATOM 720 N N . MET A 1 96 ? 10.991 13.524 -17.087 1.00 93.56 96 MET A N 1
ATOM 721 C CA . MET A 1 96 ? 12.230 13.156 -16.394 1.00 93.56 96 MET A CA 1
ATOM 722 C C . MET A 1 96 ? 11.946 12.293 -15.163 1.00 93.56 96 MET A C 1
ATOM 724 O O . MET A 1 96 ? 12.580 11.255 -15.003 1.00 93.56 96 MET A O 1
ATOM 728 N N . ILE A 1 97 ? 10.963 12.661 -14.336 1.00 91.94 97 ILE A N 1
ATOM 729 C CA . ILE A 1 97 ? 10.563 11.881 -13.158 1.00 91.94 97 ILE A CA 1
ATOM 730 C C . ILE A 1 97 ? 10.108 10.483 -13.576 1.00 91.94 97 ILE A C 1
ATOM 732 O O . ILE A 1 97 ? 10.536 9.498 -12.976 1.00 91.94 97 ILE A O 1
ATOM 736 N N . ARG A 1 98 ? 9.267 10.366 -14.611 1.00 88.44 98 ARG A N 1
ATOM 737 C CA . ARG A 1 98 ? 8.812 9.060 -15.117 1.00 88.44 98 ARG A CA 1
ATOM 738 C C . ARG A 1 98 ? 9.977 8.191 -15.588 1.00 88.44 98 ARG A C 1
ATOM 740 O O . ARG A 1 98 ? 10.055 7.028 -15.206 1.00 88.44 98 ARG A O 1
ATOM 747 N N . ASN A 1 99 ? 10.884 8.753 -16.380 1.00 87.94 99 ASN A N 1
ATOM 748 C CA . ASN A 1 99 ? 12.007 8.000 -16.935 1.00 87.94 99 ASN A CA 1
ATOM 749 C C . ASN A 1 99 ? 13.004 7.574 -15.849 1.00 87.94 99 ASN A C 1
ATOM 751 O O . ASN A 1 99 ? 13.401 6.410 -15.809 1.00 87.94 99 ASN A O 1
ATOM 755 N N . GLU A 1 100 ? 13.366 8.491 -14.949 1.00 90.62 100 GLU A N 1
ATOM 756 C CA . GLU A 1 100 ? 14.320 8.221 -13.870 1.00 90.62 100 GLU A CA 1
ATOM 757 C C . GLU A 1 100 ? 13.741 7.226 -12.861 1.00 90.62 100 GLU A C 1
ATOM 759 O O . GLU A 1 100 ? 14.398 6.259 -12.491 1.00 90.62 100 GLU A O 1
ATOM 764 N N . SER A 1 101 ? 12.469 7.391 -12.476 1.00 85.62 101 SER A N 1
ATOM 765 C CA . SER A 1 101 ? 11.803 6.433 -11.586 1.00 85.62 101 SER A CA 1
ATOM 766 C C . SER A 1 101 ? 11.732 5.038 -12.203 1.00 85.62 101 SER A C 1
ATOM 768 O O . SER A 1 101 ? 11.993 4.057 -11.513 1.00 85.62 101 SER A O 1
ATOM 770 N N . GLN A 1 102 ? 11.444 4.917 -13.501 1.00 84.62 102 GLN A N 1
ATOM 771 C CA . GLN A 1 102 ? 11.442 3.619 -14.171 1.00 84.62 102 GLN A CA 1
ATOM 772 C C . GLN A 1 102 ? 12.839 2.977 -14.194 1.00 84.62 102 GLN A C 1
ATOM 774 O O . GLN A 1 102 ? 12.954 1.764 -13.983 1.00 84.62 102 GLN A O 1
ATOM 779 N N . ALA A 1 103 ? 13.888 3.768 -14.432 1.00 85.50 103 ALA A N 1
ATOM 780 C CA . ALA A 1 103 ? 15.269 3.295 -14.403 1.00 85.50 103 ALA A CA 1
ATOM 781 C C . ALA A 1 103 ? 15.656 2.792 -13.002 1.00 85.50 103 ALA A C 1
ATOM 783 O O . ALA A 1 103 ? 16.101 1.651 -12.864 1.00 85.50 103 ALA A O 1
ATOM 784 N N . GLU A 1 104 ? 15.387 3.588 -11.968 1.00 87.25 104 GLU A N 1
ATOM 785 C CA . GLU A 1 104 ? 15.679 3.246 -10.572 1.00 87.25 104 GLU A CA 1
ATOM 786 C C . GLU A 1 104 ? 14.879 2.028 -10.091 1.00 87.25 104 GLU A C 1
ATOM 788 O O . GLU A 1 104 ? 15.418 1.122 -9.453 1.00 87.25 104 GLU A O 1
ATOM 793 N N . ILE A 1 105 ? 13.600 1.927 -10.456 1.00 84.69 105 ILE A N 1
ATOM 794 C CA . ILE A 1 105 ? 12.779 0.756 -10.119 1.00 84.69 105 ILE A CA 1
ATOM 795 C C . ILE A 1 105 ? 13.331 -0.497 -10.789 1.00 84.69 105 ILE A C 1
ATOM 797 O O . ILE A 1 105 ? 13.430 -1.531 -10.139 1.00 84.69 105 ILE A O 1
ATOM 801 N N . THR A 1 106 ? 13.741 -0.416 -12.055 1.00 79.44 106 THR A N 1
ATOM 802 C CA . THR A 1 106 ? 14.349 -1.562 -12.748 1.00 79.44 106 THR A CA 1
ATOM 803 C C . THR A 1 106 ? 15.676 -1.963 -12.097 1.00 79.44 106 THR A C 1
ATOM 805 O O . THR A 1 106 ? 15.977 -3.150 -11.989 1.00 79.44 106 THR A O 1
ATOM 808 N N . GLN A 1 107 ? 16.460 -0.988 -11.628 1.00 77.56 107 GLN A N 1
ATOM 809 C CA . GLN A 1 107 ? 17.726 -1.219 -10.933 1.00 77.56 107 GLN A CA 1
ATOM 810 C C . GLN A 1 107 ? 17.532 -1.896 -9.568 1.00 77.56 107 GLN A C 1
ATOM 812 O O . GLN A 1 107 ? 18.297 -2.794 -9.210 1.00 77.56 107 GLN A O 1
ATOM 817 N N . HIS A 1 108 ? 16.522 -1.480 -8.804 1.00 80.38 108 HIS A N 1
ATOM 818 C CA . HIS A 1 108 ? 16.323 -1.923 -7.422 1.00 80.38 108 HIS A CA 1
ATOM 819 C C . HIS A 1 108 ? 15.330 -3.081 -7.266 1.00 80.38 108 HIS A C 1
ATOM 821 O O . HIS A 1 108 ? 15.448 -3.872 -6.329 1.00 80.38 108 HIS A O 1
ATOM 827 N N . VAL A 1 109 ? 14.370 -3.209 -8.178 1.00 75.12 109 VAL A N 1
ATOM 828 C CA . VAL A 1 109 ? 13.262 -4.171 -8.134 1.00 75.12 109 VAL A CA 1
ATOM 829 C C . VAL A 1 109 ? 13.253 -4.960 -9.441 1.00 75.12 109 VAL A C 1
ATOM 831 O O . VAL A 1 109 ? 12.387 -4.810 -10.298 1.00 75.12 109 VAL A O 1
ATOM 834 N N . ILE A 1 110 ? 14.260 -5.817 -9.608 1.00 68.25 110 ILE A N 1
ATOM 835 C CA . ILE A 1 110 ? 14.432 -6.610 -10.834 1.00 68.25 110 ILE A CA 1
ATOM 836 C C . ILE A 1 110 ? 13.336 -7.683 -10.947 1.00 68.25 110 ILE A C 1
ATOM 838 O O . ILE A 1 110 ? 12.809 -7.936 -12.032 1.00 68.25 110 ILE A O 1
ATOM 842 N N . LYS A 1 111 ? 12.991 -8.330 -9.828 1.00 76.25 111 LYS A N 1
ATOM 843 C CA . LYS A 1 111 ? 12.053 -9.457 -9.749 1.00 76.25 111 LYS A CA 1
ATOM 844 C C . LYS A 1 111 ? 11.315 -9.426 -8.419 1.00 76.25 111 LYS A C 1
ATOM 846 O O . LYS A 1 111 ? 11.930 -9.164 -7.391 1.00 76.25 111 LYS A O 1
ATOM 851 N N . VAL A 1 112 ? 10.022 -9.729 -8.456 1.00 85.06 112 VAL A N 1
ATOM 852 C CA . VAL A 1 112 ? 9.183 -9.885 -7.262 1.00 85.06 112 VAL A CA 1
ATOM 853 C C . VAL A 1 112 ? 8.564 -11.275 -7.286 1.00 85.06 112 VAL A C 1
ATOM 855 O O . VAL A 1 112 ? 8.052 -11.721 -8.317 1.00 85.06 112 VAL A O 1
ATOM 858 N N . GLU A 1 113 ? 8.585 -11.987 -6.166 1.00 88.62 113 GLU A N 1
ATOM 859 C CA . GLU A 1 113 ? 7.922 -13.285 -6.087 1.00 88.62 113 GLU A CA 1
ATOM 860 C C . GLU A 1 113 ? 6.401 -13.129 -5.958 1.00 88.62 113 GLU A C 1
ATOM 862 O O . GLU A 1 113 ? 5.881 -12.256 -5.254 1.00 88.62 113 GLU A O 1
ATOM 867 N N . ARG A 1 114 ? 5.640 -14.069 -6.535 1.00 89.75 114 ARG A N 1
ATOM 868 C CA . ARG A 1 114 ? 4.187 -14.166 -6.289 1.00 89.75 114 ARG A CA 1
ATOM 869 C C . ARG A 1 114 ? 3.840 -14.205 -4.790 1.00 89.75 114 ARG A C 1
ATOM 871 O O . ARG A 1 114 ? 2.782 -13.714 -4.392 1.00 89.75 114 ARG A O 1
ATOM 878 N N . SER A 1 115 ? 4.697 -14.821 -3.973 1.00 90.94 115 SER A N 1
ATOM 879 C CA . SER A 1 115 ? 4.544 -14.936 -2.518 1.00 90.94 115 SER A CA 1
ATOM 880 C C . SER A 1 115 ? 4.567 -13.559 -1.831 1.00 90.94 115 SER A C 1
ATOM 882 O O . SER A 1 115 ? 3.730 -13.294 -0.966 1.00 90.94 115 SER A O 1
ATOM 884 N N . GLU A 1 116 ? 5.450 -12.664 -2.273 1.00 90.62 116 GLU A N 1
ATOM 885 C CA . GLU A 1 116 ? 5.626 -11.302 -1.764 1.00 90.62 116 GLU A CA 1
ATOM 886 C C . GLU A 1 116 ? 4.450 -10.410 -2.154 1.00 90.62 116 GLU A C 1
ATOM 888 O O . GLU A 1 116 ? 3.880 -9.731 -1.296 1.00 90.62 116 GLU A O 1
ATOM 893 N N . VAL A 1 117 ? 3.999 -10.491 -3.412 1.00 93.19 117 VAL A N 1
ATOM 894 C CA . VAL A 1 117 ? 2.784 -9.787 -3.860 1.00 93.19 117 VAL A CA 1
ATOM 895 C C . VAL A 1 117 ? 1.580 -10.231 -3.023 1.00 93.19 117 VAL A C 1
ATOM 897 O O . VAL A 1 117 ? 0.819 -9.403 -2.518 1.00 93.19 117 VAL A O 1
ATOM 900 N N . ALA A 1 118 ? 1.418 -11.540 -2.807 1.00 94.00 118 ALA A N 1
ATOM 901 C CA . ALA A 1 118 ? 0.343 -12.070 -1.971 1.00 94.00 118 ALA A CA 1
ATOM 902 C C . ALA A 1 118 ? 0.468 -11.624 -0.501 1.00 94.00 118 ALA A C 1
ATOM 904 O O . ALA A 1 118 ? -0.546 -11.351 0.153 1.00 94.00 118 ALA A O 1
ATOM 905 N N . ALA A 1 119 ? 1.691 -11.527 0.027 1.00 94.25 119 ALA A N 1
ATOM 906 C CA . ALA A 1 119 ? 1.947 -11.025 1.370 1.00 94.25 119 ALA A CA 1
ATOM 907 C C . ALA A 1 119 ? 1.557 -9.545 1.503 1.00 94.25 119 ALA A C 1
ATOM 909 O O . ALA A 1 119 ? 0.868 -9.199 2.467 1.00 94.25 119 ALA A O 1
ATOM 910 N N . LEU A 1 120 ? 1.903 -8.703 0.524 1.00 95.50 120 LEU A N 1
ATOM 911 C CA . LEU A 1 120 ? 1.524 -7.289 0.497 1.00 95.50 120 LEU A CA 1
ATOM 912 C C . LEU A 1 120 ? 0.001 -7.117 0.426 1.00 95.50 120 LEU A C 1
ATOM 914 O O . LEU A 1 120 ? -0.577 -6.403 1.246 1.00 95.50 120 LEU A O 1
ATOM 918 N N . VAL A 1 121 ? -0.678 -7.857 -0.456 1.00 97.44 121 VAL A N 1
ATOM 919 C CA . VAL A 1 121 ? -2.153 -7.873 -0.529 1.00 97.44 121 VAL A CA 1
ATOM 920 C C . VAL A 1 121 ? -2.765 -8.242 0.827 1.00 97.44 121 VAL A C 1
ATOM 922 O O . VAL A 1 121 ? -3.707 -7.599 1.301 1.00 97.44 121 VAL A O 1
ATOM 925 N N . LYS A 1 122 ? -2.208 -9.255 1.502 1.00 97.94 122 LYS A N 1
ATOM 926 C CA . LYS A 1 122 ? -2.658 -9.665 2.838 1.00 97.94 122 LYS A CA 1
ATOM 927 C C . LYS A 1 122 ? -2.408 -8.581 3.890 1.00 97.94 122 LYS A C 1
ATOM 929 O O . LYS A 1 122 ? -3.230 -8.430 4.796 1.00 97.94 122 LYS A O 1
ATOM 934 N N . GLN A 1 123 ? -1.305 -7.838 3.803 1.00 97.31 123 GLN A N 1
ATOM 935 C CA . GLN A 1 123 ? -1.025 -6.715 4.700 1.00 97.31 123 GLN A CA 1
ATOM 936 C C . GLN A 1 123 ? -2.012 -5.560 4.496 1.00 97.31 123 GLN A C 1
ATOM 938 O O . GLN A 1 123 ? -2.591 -5.108 5.484 1.00 97.31 123 GLN A O 1
ATOM 943 N N . VAL A 1 124 ? -2.297 -5.168 3.250 1.00 98.12 124 VAL A N 1
ATOM 944 C CA . VAL A 1 124 ? -3.313 -4.146 2.923 1.00 98.12 124 VAL A CA 1
ATOM 945 C C . VAL A 1 124 ? -4.677 -4.539 3.493 1.00 98.12 124 VAL A C 1
ATOM 947 O O . VAL A 1 124 ? -5.322 -3.753 4.191 1.00 98.12 124 VAL A O 1
ATOM 950 N N . ALA A 1 125 ? -5.103 -5.788 3.276 1.00 98.00 125 ALA A N 1
ATOM 951 C CA . ALA A 1 125 ? -6.372 -6.288 3.801 1.00 98.00 125 ALA A CA 1
ATOM 952 C C . ALA A 1 125 ? -6.426 -6.253 5.340 1.00 98.00 125 ALA A C 1
ATOM 954 O O . ALA A 1 125 ? -7.447 -5.881 5.924 1.00 98.00 125 ALA A O 1
ATOM 955 N N . ARG A 1 126 ? -5.319 -6.597 6.011 1.00 97.94 126 ARG A N 1
ATOM 956 C CA . ARG A 1 126 ? -5.202 -6.517 7.476 1.00 97.94 126 ARG A CA 1
ATOM 957 C C . ARG A 1 126 ? -5.259 -5.076 7.979 1.00 97.94 126 ARG A C 1
ATOM 959 O O . ARG A 1 126 ? -5.955 -4.829 8.962 1.00 97.94 126 ARG A O 1
ATOM 966 N N . ALA A 1 127 ? -4.559 -4.148 7.329 1.00 97.25 127 ALA A N 1
ATOM 967 C CA . ALA A 1 127 ? -4.578 -2.729 7.680 1.00 97.25 127 ALA A CA 1
ATOM 968 C C . ALA A 1 127 ? -5.997 -2.158 7.554 1.00 97.25 127 ALA A C 1
ATOM 970 O O . ALA A 1 127 ? -6.522 -1.605 8.522 1.00 97.25 127 ALA A O 1
ATOM 971 N N . LYS A 1 128 ? -6.674 -2.430 6.430 1.00 97.75 128 LYS A N 1
ATOM 972 C CA . LYS A 1 128 ? -8.081 -2.064 6.213 1.00 97.75 128 LYS A CA 1
ATOM 973 C C . LYS A 1 128 ? -8.998 -2.633 7.292 1.00 97.75 128 LYS A C 1
ATOM 975 O O . LYS A 1 128 ? -9.807 -1.908 7.864 1.00 97.75 128 LYS A O 1
ATOM 980 N N . GLY A 1 129 ? -8.866 -3.927 7.590 1.00 97.69 129 GLY A N 1
ATOM 981 C CA . GLY A 1 129 ? -9.670 -4.591 8.615 1.00 97.69 129 GLY A CA 1
ATOM 982 C C . GLY A 1 129 ? -9.489 -3.961 9.997 1.00 97.69 129 GLY A C 1
ATOM 983 O O . GLY A 1 129 ? -10.474 -3.705 10.684 1.00 97.69 129 GLY A O 1
ATOM 984 N N . ARG A 1 130 ? -8.246 -3.647 10.383 1.00 97.00 130 ARG A N 1
ATOM 985 C CA . ARG A 1 130 ? -7.940 -2.968 11.653 1.00 97.00 130 ARG A CA 1
ATOM 986 C C . ARG A 1 130 ? -8.494 -1.552 11.700 1.00 97.00 130 ARG A C 1
ATOM 988 O O . ARG A 1 130 ? -9.083 -1.183 12.711 1.00 97.00 130 ARG A O 1
ATOM 995 N N . TYR A 1 131 ? -8.333 -0.779 10.629 1.00 97.19 131 TYR A N 1
ATOM 996 C CA . TYR A 1 131 ? -8.899 0.563 10.535 1.00 97.19 131 TYR A CA 1
ATOM 997 C C . TYR A 1 131 ? -10.423 0.534 10.719 1.00 97.19 131 TYR A C 1
ATOM 999 O O . TYR A 1 131 ? -10.947 1.211 11.602 1.00 97.19 131 TYR A O 1
ATOM 1007 N N . LEU A 1 132 ? -11.124 -0.318 9.963 1.00 96.56 132 LEU A N 1
ATOM 1008 C CA . LEU A 1 132 ? -12.581 -0.443 10.047 1.00 96.56 132 LEU A CA 1
ATOM 1009 C C . LEU A 1 132 ? -13.047 -0.948 11.418 1.00 96.56 132 LEU A C 1
ATOM 1011 O O . LEU A 1 132 ? -14.010 -0.418 11.966 1.00 96.56 132 LEU A O 1
ATOM 1015 N N . ALA A 1 133 ? -12.357 -1.932 11.999 1.00 94.94 133 ALA A N 1
ATOM 1016 C CA . ALA A 1 133 ? -12.676 -2.431 13.335 1.00 94.94 133 ALA A CA 1
ATOM 1017 C C . ALA A 1 133 ? -12.529 -1.331 14.399 1.00 94.94 133 ALA A C 1
ATOM 1019 O O . ALA A 1 133 ? -13.432 -1.128 15.209 1.00 94.94 133 ALA A O 1
ATOM 1020 N N . THR A 1 134 ? -11.425 -0.582 14.364 1.00 93.25 134 THR A N 1
ATOM 1021 C CA . THR A 1 134 ? -11.170 0.542 15.277 1.00 93.25 134 THR A CA 1
ATOM 1022 C C . THR A 1 134 ? -12.196 1.656 15.082 1.00 93.25 134 THR A C 1
ATOM 1024 O O . THR A 1 134 ? -12.673 2.210 16.071 1.00 93.25 134 THR A O 1
ATOM 1027 N N . LEU A 1 135 ? -12.574 1.962 13.837 1.00 93.81 135 LEU A N 1
ATOM 1028 C CA . LEU A 1 135 ? -13.560 2.993 13.510 1.00 93.81 135 LEU A CA 1
ATOM 1029 C C . LEU A 1 135 ? -14.941 2.640 14.071 1.00 93.81 135 LEU A C 1
ATOM 1031 O O . LEU A 1 135 ? -15.576 3.468 14.726 1.00 93.81 135 LEU A O 1
ATOM 1035 N N . LEU A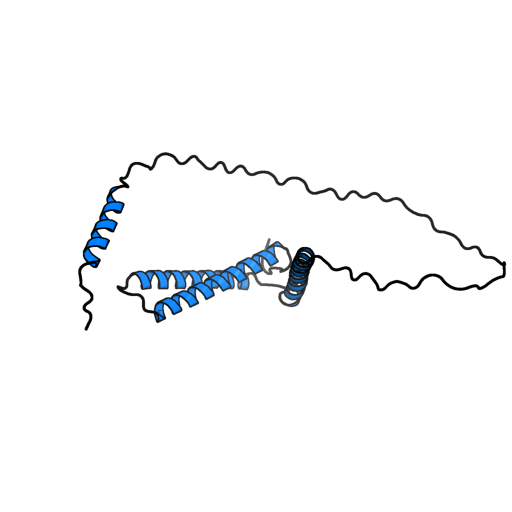 1 136 ? -15.377 1.395 13.866 1.00 92.06 136 LEU A N 1
ATOM 1036 C CA . LEU A 1 136 ? -16.634 0.890 14.413 1.00 92.06 136 LEU A CA 1
ATOM 1037 C C . LEU A 1 136 ? -16.616 0.882 15.941 1.00 92.06 136 LEU A C 1
ATOM 1039 O O . LEU A 1 136 ? -17.604 1.267 16.559 1.00 92.06 136 LEU A O 1
ATOM 1043 N N . GLU A 1 137 ? -15.504 0.492 16.561 1.00 89.00 137 GLU A N 1
ATOM 1044 C CA . GLU A 1 137 ? -15.386 0.506 18.019 1.00 89.00 137 GLU A CA 1
ATOM 1045 C C . GLU A 1 137 ? -15.472 1.927 18.588 1.00 89.00 137 GLU A C 1
ATOM 1047 O O . GLU A 1 137 ? -16.195 2.168 19.553 1.00 89.00 137 GLU A O 1
ATOM 1052 N N . SER A 1 138 ? -14.833 2.899 17.933 1.00 87.00 138 SER A N 1
ATOM 1053 C CA . SER A 1 138 ? -14.913 4.310 18.327 1.00 87.00 138 SER A CA 1
ATOM 1054 C C . SER A 1 138 ? -16.333 4.883 18.218 1.00 87.00 138 SER A C 1
ATOM 1056 O O . SER A 1 138 ? -16.676 5.789 18.973 1.00 87.00 138 SER A O 1
ATOM 1058 N N . SER A 1 139 ? -17.185 4.341 17.339 1.00 83.44 139 SER A N 1
ATOM 1059 C CA . SER A 1 139 ? -18.581 4.788 17.184 1.00 83.44 139 SER A CA 1
ATOM 1060 C C . SER A 1 139 ? -19.526 4.335 18.307 1.00 83.44 139 SER A C 1
ATOM 1062 O O . SER A 1 139 ? -20.615 4.887 18.450 1.00 83.44 139 SER A O 1
ATOM 1064 N N . LYS A 1 140 ? -19.124 3.349 19.123 1.00 82.19 140 LYS A N 1
ATOM 1065 C CA . LYS A 1 140 ? -19.945 2.812 20.226 1.00 82.19 140 LYS A CA 1
ATOM 1066 C C . LYS A 1 140 ? -19.818 3.618 21.528 1.00 82.19 140 LYS A C 1
ATOM 1068 O O . LYS A 1 140 ? -20.601 3.407 22.454 1.00 82.19 140 LYS A O 1
ATOM 1073 N N . GLY A 1 141 ? -18.833 4.515 21.624 1.00 74.00 141 GLY A N 1
ATOM 1074 C CA . GLY A 1 141 ? -18.584 5.362 22.794 1.00 74.00 141 GLY A CA 1
ATOM 1075 C C . GLY A 1 141 ? -19.344 6.694 22.753 1.00 74.00 141 GLY A C 1
ATOM 1076 O O . GLY A 1 141 ? -19.647 7.218 21.688 1.00 74.00 141 GLY A O 1
ATOM 1077 N N . LYS A 1 142 ? -19.632 7.278 23.927 1.00 70.88 142 LYS A N 1
ATOM 1078 C CA . LYS A 1 142 ? -20.331 8.579 24.048 1.00 70.88 142 LYS A CA 1
ATOM 1079 C C . LYS A 1 142 ? -19.469 9.779 23.619 1.00 70.88 142 LYS A C 1
ATOM 1081 O O . LYS A 1 142 ? -20.015 10.821 23.274 1.00 70.88 142 LYS A O 1
ATOM 1086 N N . SER A 1 143 ? -18.143 9.637 23.640 1.00 77.38 143 SER A N 1
ATOM 1087 C CA . SER A 1 143 ? -17.184 10.612 23.114 1.00 77.38 143 SER A CA 1
ATOM 1088 C C . SER A 1 143 ? -15.899 9.904 22.678 1.00 77.38 143 SER A C 1
ATOM 1090 O O . SER A 1 143 ? -15.410 9.003 23.360 1.00 77.38 143 SER A O 1
ATOM 1092 N N . VAL A 1 144 ? -15.356 10.294 21.524 1.00 83.00 144 VAL A N 1
ATOM 1093 C CA . VAL A 1 144 ? -14.068 9.792 21.024 1.00 83.00 144 VAL A CA 1
ATOM 1094 C C . VAL A 1 144 ? -12.964 10.681 21.595 1.00 83.00 144 VAL A C 1
ATOM 1096 O O . VAL A 1 144 ? -13.018 11.900 21.437 1.00 83.00 144 VAL A O 1
ATOM 1099 N N . SER A 1 145 ? -11.976 10.100 22.283 1.00 87.50 145 SER A N 1
ATOM 1100 C CA . SER A 1 145 ? -10.829 10.861 22.793 1.00 87.50 145 SER A CA 1
ATOM 1101 C C . SER A 1 145 ? -9.929 11.342 21.651 1.00 87.50 145 SER A C 1
ATOM 1103 O O . SER A 1 145 ? -9.852 10.710 20.599 1.00 87.50 145 SER A O 1
ATOM 1105 N N . SER A 1 146 ? -9.184 12.428 21.870 1.00 88.75 146 SER A N 1
ATOM 1106 C CA . SER A 1 146 ? -8.186 12.919 20.907 1.00 88.75 146 SER A CA 1
ATOM 1107 C C . SER A 1 146 ? -7.133 11.859 20.568 1.00 88.75 146 SER A C 1
ATOM 1109 O O . SER A 1 146 ? -6.807 11.680 19.400 1.00 88.75 146 SER A O 1
ATOM 1111 N N . SER A 1 147 ? -6.673 11.093 21.563 1.00 89.62 147 SER A N 1
ATOM 1112 C CA . SER A 1 147 ? -5.767 9.956 21.348 1.00 89.62 147 SER A CA 1
ATOM 1113 C C . SER A 1 147 ? -6.360 8.917 20.400 1.00 89.62 147 SER A C 1
ATOM 1115 O O . SER A 1 147 ? -5.678 8.418 19.515 1.00 89.62 147 SER A O 1
ATOM 1117 N N . ARG A 1 148 ? -7.661 8.639 20.525 1.00 89.44 148 ARG A N 1
ATOM 1118 C CA . ARG A 1 148 ? -8.345 7.660 19.685 1.00 89.44 148 ARG A CA 1
ATOM 1119 C C . ARG A 1 148 ? -8.545 8.152 18.252 1.00 89.44 148 ARG A C 1
ATOM 1121 O O . ARG A 1 148 ? -8.551 7.342 17.328 1.00 89.44 148 ARG A O 1
ATOM 1128 N N . ILE A 1 149 ? -8.714 9.460 18.067 1.00 92.56 149 ILE A N 1
ATOM 1129 C CA . ILE A 1 149 ? -8.729 10.087 16.739 1.00 92.56 149 ILE A CA 1
ATOM 1130 C C . ILE A 1 149 ? -7.349 9.956 16.085 1.00 92.56 149 ILE A C 1
ATOM 1132 O O . ILE A 1 149 ? -7.279 9.619 14.905 1.00 92.56 149 ILE A O 1
ATOM 1136 N N . GLU A 1 150 ? -6.270 10.156 16.843 1.00 94.62 150 GLU A N 1
ATOM 1137 C CA . GLU A 1 150 ? -4.908 10.008 16.322 1.00 94.62 150 GLU A CA 1
ATOM 1138 C C . GLU A 1 150 ? -4.588 8.553 15.949 1.00 94.62 150 GLU A C 1
ATOM 1140 O O . GLU A 1 150 ? -4.110 8.305 14.844 1.00 94.62 150 GLU A O 1
ATOM 1145 N N . ASP A 1 151 ? -4.971 7.579 16.784 1.00 92.62 151 ASP A N 1
ATOM 1146 C CA . ASP A 1 151 ? -4.854 6.150 16.447 1.00 92.62 151 ASP A CA 1
ATOM 1147 C C . ASP A 1 151 ? -5.577 5.818 15.129 1.00 92.62 151 ASP A C 1
ATOM 1149 O O . ASP A 1 151 ? -5.078 5.071 14.283 1.00 92.62 151 ASP A O 1
ATOM 1153 N N . LEU A 1 152 ? -6.782 6.370 14.941 1.00 95.44 152 LEU A N 1
ATOM 1154 C CA . LEU A 1 152 ? -7.555 6.196 13.712 1.00 95.44 152 LEU A CA 1
ATOM 1155 C C . LEU A 1 152 ? -6.878 6.848 12.509 1.00 95.44 152 LEU A C 1
ATOM 1157 O O . LEU A 1 152 ? -6.912 6.273 11.418 1.00 95.44 152 LEU A O 1
ATOM 1161 N N . ARG A 1 153 ? -6.271 8.023 12.697 1.00 96.56 153 ARG A N 1
ATOM 1162 C CA . ARG A 1 153 ? -5.517 8.729 11.658 1.00 96.56 153 ARG A CA 1
ATOM 1163 C C . ARG A 1 153 ? -4.320 7.899 11.212 1.00 96.56 153 ARG A C 1
ATOM 1165 O O . ARG A 1 153 ? -4.187 7.652 10.018 1.00 96.56 153 ARG A O 1
ATOM 1172 N N . GLN A 1 154 ? -3.541 7.380 12.157 1.00 97.06 154 GLN A N 1
ATOM 1173 C CA . GLN A 1 154 ? -2.376 6.547 11.867 1.00 97.06 154 GLN A CA 1
ATOM 1174 C C . GLN A 1 154 ? -2.763 5.232 11.173 1.00 97.06 154 GLN A C 1
ATOM 1176 O O . GLN A 1 154 ? -2.104 4.805 10.224 1.00 97.06 154 GLN A O 1
ATOM 1181 N N . LEU A 1 155 ? -3.855 4.589 11.605 1.00 97.12 155 LEU A N 1
ATOM 1182 C CA . LEU A 1 155 ? -4.366 3.383 10.944 1.00 97.12 155 LEU A CA 1
ATOM 1183 C C . LEU A 1 155 ? -4.840 3.657 9.516 1.00 97.12 155 LEU A C 1
ATOM 1185 O O . LEU A 1 155 ? -4.621 2.820 8.639 1.00 97.12 155 LEU A O 1
ATOM 1189 N N . ARG A 1 156 ? -5.486 4.805 9.288 1.00 97.75 156 ARG A N 1
ATOM 1190 C CA . ARG A 1 156 ? -5.892 5.230 7.949 1.00 97.75 156 ARG A CA 1
ATOM 1191 C C . ARG A 1 156 ? -4.673 5.478 7.067 1.00 97.75 156 ARG A C 1
ATOM 1193 O O . ARG A 1 156 ? -4.608 4.907 5.990 1.00 97.75 156 ARG A O 1
ATOM 1200 N N . GLU A 1 157 ? -3.722 6.276 7.537 1.00 98.00 157 GLU A N 1
ATOM 1201 C CA . GLU A 1 157 ? -2.494 6.609 6.808 1.00 98.00 157 GLU A CA 1
ATOM 1202 C C . GLU A 1 157 ? -1.722 5.342 6.433 1.00 98.00 157 GLU A C 1
ATOM 1204 O O . GLU A 1 157 ? -1.418 5.122 5.269 1.00 98.00 157 GLU A O 1
ATOM 1209 N N . THR A 1 158 ? -1.546 4.420 7.383 1.00 97.25 158 THR A N 1
ATOM 1210 C CA . THR A 1 158 ? -0.908 3.122 7.114 1.00 97.25 158 THR A CA 1
ATOM 1211 C C . THR A 1 158 ? -1.640 2.330 6.025 1.00 97.25 158 THR A C 1
ATOM 121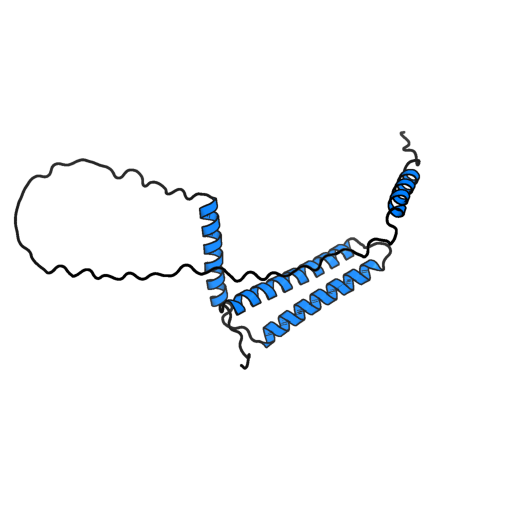3 O O . THR A 1 158 ? -1.008 1.691 5.187 1.00 97.25 158 THR A O 1
ATOM 1216 N N . TYR A 1 159 ? -2.975 2.316 6.044 1.00 98.12 159 TYR A N 1
ATOM 1217 C CA . TYR A 1 159 ? -3.763 1.632 5.019 1.00 98.12 159 TYR A CA 1
ATOM 1218 C C . TYR A 1 159 ? -3.638 2.307 3.647 1.00 98.12 159 TYR A C 1
ATOM 1220 O O . TYR A 1 159 ? -3.462 1.596 2.656 1.00 98.12 159 TYR A O 1
ATOM 1228 N N . ASP A 1 160 ? -3.718 3.636 3.600 1.00 98.19 160 ASP A N 1
ATOM 1229 C CA . ASP A 1 160 ? -3.663 4.421 2.366 1.00 98.19 160 ASP A CA 1
ATOM 1230 C C . ASP A 1 160 ? -2.277 4.280 1.702 1.00 98.19 160 ASP A C 1
ATOM 1232 O O . ASP A 1 160 ? -2.212 3.955 0.517 1.00 98.19 160 ASP A O 1
ATOM 1236 N N . GLU A 1 161 ? -1.188 4.368 2.473 1.00 98.00 161 GLU A N 1
ATOM 1237 C CA . GLU A 1 161 ? 0.191 4.172 1.990 1.00 98.00 161 GLU A CA 1
ATOM 1238 C C . GLU A 1 161 ? 0.421 2.758 1.432 1.00 98.00 161 GLU A C 1
ATOM 1240 O O . GLU A 1 161 ? 0.942 2.576 0.330 1.00 98.00 161 GLU A O 1
ATOM 1245 N N . LEU A 1 162 ? -0.023 1.721 2.154 1.00 97.69 162 LEU A N 1
ATOM 1246 C CA . LEU A 1 162 ? 0.109 0.339 1.679 1.00 97.69 162 LEU A CA 1
ATOM 1247 C C . LEU A 1 162 ? -0.722 0.085 0.414 1.00 97.69 162 LEU A C 1
ATOM 1249 O O . LEU A 1 162 ? -0.303 -0.677 -0.462 1.00 97.69 162 LEU A O 1
ATOM 1253 N N . LEU A 1 163 ? -1.915 0.680 0.321 1.00 98.00 163 LEU A N 1
ATOM 1254 C CA . LEU A 1 163 ? -2.770 0.556 -0.855 1.00 98.00 163 LEU A CA 1
ATOM 1255 C C . LEU A 1 163 ? -2.163 1.278 -2.059 1.00 98.00 163 LEU A C 1
ATOM 1257 O O . LEU A 1 163 ? -2.200 0.736 -3.165 1.00 98.00 163 LEU A O 1
ATOM 1261 N N . GLN A 1 164 ? -1.605 2.469 -1.847 1.00 97.75 164 GLN A N 1
ATOM 1262 C CA . GLN A 1 164 ? -0.907 3.221 -2.880 1.00 97.75 164 GLN A CA 1
ATOM 1263 C C . GLN A 1 164 ? 0.292 2.429 -3.405 1.00 97.75 164 GLN A C 1
ATOM 1265 O O . GLN A 1 164 ? 0.328 2.129 -4.596 1.00 97.75 164 GLN A O 1
ATOM 1270 N N . GLY A 1 165 ? 1.171 1.944 -2.523 1.00 95.25 165 GLY A N 1
ATOM 1271 C CA . GLY A 1 165 ? 2.316 1.124 -2.930 1.00 95.25 165 GLY A CA 1
ATOM 1272 C C . GLY A 1 165 ? 1.923 -0.160 -3.677 1.00 95.25 165 GLY A C 1
ATOM 1273 O O . GLY A 1 165 ? 2.580 -0.545 -4.643 1.00 95.25 165 GLY A O 1
ATOM 1274 N N . LEU A 1 166 ? 0.817 -0.814 -3.295 1.00 96.00 166 LEU A N 1
ATOM 1275 C CA . LEU A 1 166 ? 0.294 -1.973 -4.033 1.00 96.00 166 LEU A CA 1
ATOM 1276 C C . LEU A 1 166 ? -0.210 -1.593 -5.437 1.00 96.00 166 LEU A C 1
ATOM 1278 O O . LEU A 1 166 ? -0.021 -2.360 -6.385 1.00 96.00 166 LEU A O 1
ATOM 1282 N N . ASN A 1 167 ? -0.864 -0.438 -5.580 1.00 96.81 167 ASN A N 1
ATOM 1283 C CA . ASN A 1 167 ? -1.335 0.053 -6.876 1.00 96.81 167 ASN A CA 1
ATOM 1284 C C . ASN A 1 167 ? -0.173 0.462 -7.785 1.00 96.81 167 ASN A C 1
ATOM 1286 O O . ASN A 1 167 ? -0.204 0.132 -8.972 1.00 96.81 167 ASN A O 1
ATOM 1290 N N . ASP A 1 168 ? 0.856 1.094 -7.226 1.00 93.56 168 ASP A N 1
ATOM 1291 C CA . ASP A 1 168 ? 2.071 1.466 -7.951 1.00 93.56 168 ASP A CA 1
ATOM 1292 C C . ASP A 1 168 ? 2.797 0.207 -8.438 1.00 93.56 168 ASP A C 1
ATOM 1294 O O . ASP A 1 168 ? 3.055 0.059 -9.635 1.00 93.56 168 ASP A O 1
ATOM 1298 N N . LEU A 1 169 ? 3.000 -0.781 -7.555 1.00 92.31 169 LEU A N 1
ATOM 1299 C CA . LEU A 1 169 ? 3.568 -2.081 -7.927 1.00 92.31 169 LEU A CA 1
ATOM 1300 C C . LEU A 1 169 ? 2.756 -2.762 -9.037 1.00 92.31 169 LEU A C 1
ATOM 1302 O O . LEU A 1 169 ? 3.324 -3.271 -10.003 1.00 92.31 169 LEU A O 1
ATOM 1306 N N . ARG A 1 170 ? 1.421 -2.750 -8.937 1.00 94.19 170 ARG A N 1
ATOM 1307 C CA . ARG A 1 170 ? 0.548 -3.272 -9.997 1.00 94.19 170 ARG A CA 1
ATOM 1308 C C . ARG A 1 170 ? 0.773 -2.532 -11.318 1.00 94.19 170 ARG A C 1
ATOM 1310 O O . ARG A 1 170 ? 0.812 -3.187 -12.358 1.00 94.19 170 ARG A O 1
ATOM 1317 N N . GLY A 1 171 ? 0.910 -1.207 -11.288 1.00 92.06 171 GLY A N 1
ATOM 1318 C CA . GLY A 1 171 ? 1.234 -0.396 -12.462 1.00 92.06 171 GLY A CA 1
ATOM 1319 C C . GLY A 1 171 ? 2.547 -0.833 -13.112 1.00 92.06 171 GLY A C 1
ATOM 1320 O O . GLY A 1 171 ? 2.577 -1.105 -14.311 1.00 92.06 171 GLY A O 1
ATOM 1321 N N . HIS A 1 172 ? 3.601 -1.010 -12.315 1.00 89.56 172 HIS A N 1
ATOM 1322 C CA . HIS A 1 172 ? 4.904 -1.472 -12.803 1.00 89.56 172 HIS A CA 1
ATOM 1323 C C . HIS A 1 172 ? 4.880 -2.898 -13.366 1.00 89.56 172 HIS A C 1
ATOM 1325 O O . HIS A 1 172 ? 5.559 -3.166 -14.358 1.00 89.56 172 HIS A O 1
ATOM 1331 N N . ILE A 1 173 ? 4.077 -3.800 -12.792 1.00 89.38 173 ILE A N 1
ATOM 1332 C CA . ILE A 1 173 ? 3.886 -5.159 -13.326 1.00 89.38 173 ILE A CA 1
ATOM 1333 C C . ILE A 1 173 ? 3.163 -5.115 -14.679 1.00 89.38 173 ILE A C 1
ATOM 1335 O O . ILE A 1 173 ? 3.597 -5.755 -15.633 1.00 89.38 173 ILE A O 1
ATOM 1339 N N . VAL A 1 174 ? 2.071 -4.348 -14.789 1.00 90.69 174 VAL A N 1
ATOM 1340 C CA . VAL A 1 174 ? 1.288 -4.236 -16.037 1.00 90.69 174 VAL A CA 1
ATOM 1341 C C . VAL A 1 174 ? 2.109 -3.604 -17.162 1.00 90.69 174 VAL A C 1
ATOM 1343 O O . VAL A 1 174 ? 2.001 -4.031 -18.309 1.00 90.69 174 VAL A O 1
ATOM 1346 N N . ASN A 1 175 ? 2.965 -2.636 -16.834 1.00 87.75 175 ASN A N 1
ATOM 1347 C CA . ASN A 1 175 ? 3.845 -1.972 -17.795 1.00 87.75 175 ASN A CA 1
ATOM 1348 C C . ASN A 1 175 ? 5.081 -2.813 -18.169 1.00 87.75 175 ASN A C 1
ATOM 1350 O O . ASN A 1 175 ? 5.889 -2.379 -18.987 1.00 87.75 175 ASN A O 1
ATOM 1354 N N . GLY A 1 176 ? 5.257 -3.995 -17.566 1.00 85.12 176 GLY A N 1
ATOM 1355 C CA . GLY A 1 176 ? 6.412 -4.863 -17.797 1.00 85.12 176 GLY A CA 1
ATOM 1356 C C . GLY A 1 176 ? 7.725 -4.341 -17.206 1.00 85.12 176 GLY A C 1
ATOM 1357 O O . GLY A 1 176 ? 8.779 -4.890 -17.515 1.00 85.12 176 GLY A O 1
ATOM 1358 N N . THR A 1 177 ? 7.682 -3.301 -16.364 1.00 85.50 177 THR A N 1
ATOM 1359 C CA . THR A 1 177 ? 8.853 -2.784 -15.635 1.00 85.50 177 THR A CA 1
ATOM 1360 C C . THR A 1 177 ? 9.314 -3.772 -14.566 1.00 85.50 177 THR A C 1
ATOM 1362 O O . THR A 1 177 ? 10.510 -3.956 -14.374 1.00 85.50 177 THR A O 1
ATOM 1365 N N . VAL A 1 178 ? 8.369 -4.428 -13.885 1.00 86.31 178 VAL A N 1
ATOM 1366 C CA . VAL A 1 178 ? 8.643 -5.419 -12.836 1.00 86.31 178 VAL A CA 1
ATOM 1367 C C . VAL A 1 178 ? 8.137 -6.787 -13.281 1.00 86.31 178 VAL A C 1
ATOM 1369 O O . VAL A 1 178 ? 6.972 -6.939 -13.649 1.00 86.31 178 VAL A O 1
ATOM 1372 N N . MET A 1 179 ? 9.002 -7.799 -13.210 1.00 85.06 179 MET A N 1
ATOM 1373 C CA . MET A 1 179 ? 8.657 -9.183 -13.544 1.00 85.06 179 MET A CA 1
ATOM 1374 C C . MET A 1 179 ? 8.243 -9.959 -12.291 1.00 85.06 179 MET A C 1
ATOM 1376 O O . MET A 1 179 ? 8.901 -9.873 -11.253 1.00 85.06 179 MET A O 1
ATOM 1380 N N . VAL A 1 180 ? 7.172 -10.753 -12.400 1.00 85.56 180 VAL A N 1
ATOM 1381 C CA . VAL A 1 180 ? 6.689 -11.606 -11.304 1.00 85.56 180 VAL A CA 1
ATOM 1382 C C . VAL A 1 180 ? 7.129 -13.050 -11.518 1.00 85.56 180 VAL A C 1
ATOM 1384 O O . VAL A 1 180 ? 6.749 -13.682 -12.505 1.00 85.56 180 VAL A O 1
ATOM 1387 N N . GLU A 1 181 ? 7.886 -13.601 -10.572 1.00 84.81 181 GLU A N 1
ATOM 1388 C CA . GLU A 1 181 ? 8.295 -15.006 -10.604 1.00 84.81 181 GLU A CA 1
ATOM 1389 C C . GLU A 1 181 ? 7.245 -15.937 -9.973 1.00 84.81 181 GLU A C 1
ATOM 1391 O O . GLU A 1 181 ? 6.500 -15.575 -9.057 1.00 84.81 181 GLU A O 1
ATOM 1396 N N . GLY A 1 182 ? 7.183 -17.180 -10.464 1.00 78.06 182 GLY A N 1
ATOM 1397 C CA . GLY A 1 182 ? 6.302 -18.216 -9.914 1.00 78.06 182 GLY A CA 1
ATOM 1398 C C . GLY A 1 182 ? 4.846 -18.159 -10.392 1.00 78.06 182 GLY A C 1
ATOM 1399 O O . GLY A 1 182 ? 4.001 -18.891 -9.869 1.00 78.06 182 GLY A O 1
ATOM 1400 N N . VAL A 1 183 ? 4.535 -17.333 -11.395 1.00 72.94 183 VAL A N 1
ATOM 1401 C CA . VAL A 1 183 ? 3.269 -17.410 -12.135 1.00 72.94 183 VAL A CA 1
ATOM 1402 C C . VAL A 1 183 ? 3.426 -18.500 -13.195 1.00 72.94 183 VAL A C 1
ATOM 1404 O O . VAL A 1 183 ? 4.091 -18.307 -14.207 1.00 72.94 183 VAL A O 1
ATOM 1407 N N . ARG A 1 184 ? 2.882 -19.693 -12.931 1.00 51.94 184 ARG A N 1
ATOM 1408 C CA . ARG A 1 184 ? 2.746 -20.716 -13.975 1.00 51.94 184 ARG A CA 1
ATOM 1409 C C . ARG A 1 184 ? 1.621 -20.274 -14.913 1.00 51.94 184 ARG A C 1
ATOM 1411 O O . ARG A 1 184 ? 0.510 -20.062 -14.430 1.00 51.94 184 ARG A O 1
ATOM 1418 N N . ASN A 1 185 ? 1.944 -20.111 -16.195 1.00 50.47 185 ASN A N 1
ATOM 1419 C CA . ASN A 1 185 ? 0.958 -19.992 -17.271 1.00 50.47 185 A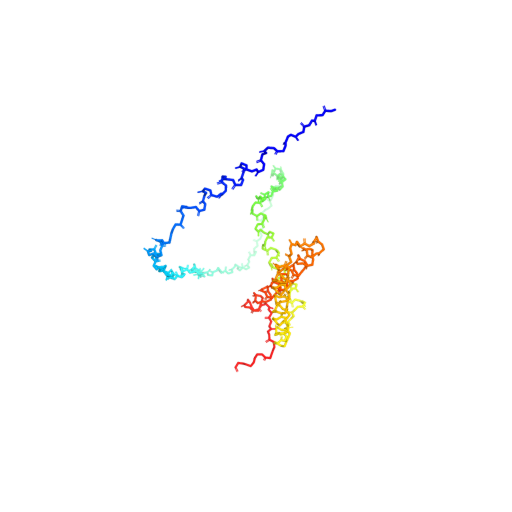SN A CA 1
ATOM 1420 C C . ASN A 1 185 ? 0.195 -21.306 -17.445 1.00 50.47 185 ASN A C 1
ATOM 1422 O O . ASN A 1 185 ? 0.832 -22.371 -17.264 1.00 50.47 185 ASN A O 1
#

pLDDT: mean 70.57, std 22.46, range [33.16, 98.19]

Sequence (185 aa):
MSLIEPGDLNQQLRSARSWLKQTGPADLEARPPLKLEIDPPSALPTLNQANKPQPAPSDGLPQSGQKDIKPKKARPGPGKSETVAAGQYDRMIEDMIRNESQAEITQHVIKVERSEVAALVKQVARAKGRYLATLLESSKGKSVSSSRIEDLRQLRETYDELLQGLNDLRGHIVNGTVMVEGVRN

Secondary structure (DSSP, 8-state):
--PPPS-SHHHHHHHHHHHTTS--S---S---------PPPPPPPP------PPPPPPP---------------PPPP-------HHHHHHHHHHHHHHHHHHHHHHH-SEEEHHHHHHHHHHHHHHHHHHHHHHHHHHTSSS--HHHHHHHHHHHHHHHHHHHHHHHHHHHHHTTSSEEET---